Protein AF-A0A950DRU9-F1 (afdb_monomer_lite)

pLDDT: mean 72.89, std 18.67, range [27.02, 94.69]

Radius of gyration: 16.95 Å; chains: 1; bounding box: 40×50×43 Å

Foldseek 3Di:
DDDPPPPPPPDPPDQDDDDDDDPPQPFADQPVFRKTWGKHWYPDFQTKIKIFIWHDPDDPPTDGPAIAIDGAWDWQEKEWQNPDPQTKIWTWTCGSPLQWIWIFIDGPGDNPHHDGPAIEGAESGFRYWEAAPQRWIWTQHQVQLFIWIFDPPHHNPTYTDTQDHDDPPWHFPDWYADNQRWIWTWIDNHPVDPPGDTDIDTAHPSRD

Structure (mmCIF, N/CA/C/O backbone):
data_AF-A0A950DRU9-F1
#
_entry.id   AF-A0A950DRU9-F1
#
loop_
_atom_site.group_PDB
_atom_site.id
_atom_site.type_symbol
_atom_site.label_atom_id
_atom_site.label_alt_id
_atom_site.label_comp_id
_atom_site.label_asym_id
_atom_site.label_entity_id
_atom_site.label_seq_id
_atom_site.pdbx_PDB_ins_code
_atom_site.Cartn_x
_atom_site.Cartn_y
_atom_site.Cartn_z
_atom_site.occupancy
_atom_site.B_iso_or_equiv
_atom_site.auth_seq_id
_atom_site.auth_comp_id
_atom_site.auth_asym_id
_atom_site.auth_atom_id
_atom_site.pdbx_PDB_model_num
ATOM 1 N N . MET A 1 1 ? -9.609 -33.476 -6.174 1.00 33.59 1 MET A N 1
ATOM 2 C CA . MET A 1 1 ? -9.578 -32.062 -5.752 1.00 33.59 1 MET A CA 1
ATOM 3 C C . MET A 1 1 ? -8.331 -31.896 -4.898 1.00 33.59 1 MET A C 1
ATOM 5 O O . MET A 1 1 ? -8.312 -32.384 -3.777 1.00 33.59 1 MET A O 1
ATOM 9 N N . LYS A 1 2 ? -7.225 -31.423 -5.487 1.00 30.27 2 LYS A N 1
ATOM 10 C CA . LYS A 1 2 ? -5.934 -31.323 -4.791 1.00 30.27 2 LYS A CA 1
ATOM 11 C C . LYS A 1 2 ? -5.917 -30.008 -4.015 1.00 30.27 2 LYS A C 1
ATOM 13 O O . LYS A 1 2 ? -5.931 -28.947 -4.622 1.00 30.27 2 LYS A O 1
ATOM 18 N N . SER A 1 3 ? -5.934 -30.124 -2.692 1.00 33.78 3 SER A N 1
ATOM 19 C CA . SER A 1 3 ? -5.677 -29.043 -1.743 1.00 33.78 3 SER A CA 1
ATOM 20 C C . SER A 1 3 ? -4.281 -28.480 -2.010 1.00 33.78 3 SER A C 1
ATOM 22 O O . SER A 1 3 ? -3.294 -29.175 -1.770 1.00 33.78 3 SER A O 1
ATOM 24 N N . VAL A 1 4 ? -4.185 -27.259 -2.534 1.00 27.92 4 VAL A N 1
ATOM 25 C CA . VAL A 1 4 ? -2.918 -26.520 -2.570 1.00 27.92 4 VAL A CA 1
ATOM 26 C C . VAL A 1 4 ? -2.793 -25.837 -1.218 1.00 27.92 4 VAL A C 1
ATOM 28 O O . VAL A 1 4 ? -3.320 -24.756 -0.989 1.00 27.92 4 VAL A O 1
ATOM 31 N N . LEU A 1 5 ? -2.158 -26.541 -0.286 1.00 27.02 5 LEU A N 1
ATOM 32 C CA . LEU A 1 5 ? -1.685 -25.961 0.959 1.00 27.02 5 LEU A CA 1
ATOM 33 C C . LEU A 1 5 ? -0.483 -25.081 0.580 1.00 27.02 5 LEU A C 1
ATOM 35 O O . LEU A 1 5 ? 0.616 -25.595 0.376 1.00 27.02 5 LEU A O 1
ATOM 39 N N . ALA A 1 6 ? -0.706 -23.783 0.369 1.00 32.91 6 ALA A N 1
ATOM 40 C CA . ALA A 1 6 ? 0.382 -22.830 0.192 1.00 32.91 6 ALA A CA 1
ATOM 41 C C . ALA A 1 6 ? 1.135 -22.743 1.526 1.00 32.91 6 ALA A C 1
ATOM 43 O O . ALA A 1 6 ? 0.618 -22.231 2.517 1.00 32.91 6 ALA A O 1
ATOM 44 N N . ALA A 1 7 ? 2.325 -23.338 1.581 1.00 27.88 7 ALA A N 1
ATOM 45 C CA . ALA A 1 7 ? 3.209 -23.189 2.723 1.00 27.88 7 ALA A CA 1
ATOM 46 C C . ALA A 1 7 ? 3.681 -21.731 2.764 1.00 27.88 7 ALA A C 1
ATOM 48 O O . ALA A 1 7 ? 4.368 -21.280 1.847 1.00 27.88 7 ALA A O 1
ATOM 49 N N . LEU A 1 8 ? 3.308 -21.008 3.821 1.00 32.47 8 LEU A N 1
ATOM 50 C CA . LEU A 1 8 ? 3.871 -19.705 4.156 1.00 32.47 8 LEU A CA 1
ATOM 51 C C . LEU A 1 8 ? 5.348 -19.914 4.523 1.00 32.47 8 LEU A C 1
ATOM 53 O O . LEU A 1 8 ? 5.698 -20.175 5.672 1.00 32.47 8 LEU A O 1
ATOM 57 N N . ILE A 1 9 ? 6.218 -19.893 3.518 1.00 34.09 9 ILE A N 1
ATOM 58 C CA . ILE A 1 9 ? 7.663 -19.896 3.710 1.00 34.09 9 ILE A CA 1
ATOM 59 C C . ILE A 1 9 ? 8.058 -18.448 4.012 1.00 34.09 9 ILE A C 1
ATOM 61 O O . ILE A 1 9 ? 8.196 -17.625 3.112 1.00 34.09 9 ILE A O 1
ATOM 65 N N . VAL A 1 10 ? 8.214 -18.134 5.299 1.00 33.81 10 VAL A N 1
ATOM 66 C CA . VAL A 1 10 ? 8.826 -16.877 5.746 1.00 33.81 10 VAL A CA 1
ATOM 67 C C . VAL A 1 10 ? 10.327 -16.984 5.484 1.00 33.81 10 VAL A C 1
ATOM 69 O O . VAL A 1 10 ? 11.071 -17.548 6.286 1.00 33.81 10 VAL A O 1
ATOM 72 N N . ILE A 1 11 ? 10.782 -16.491 4.334 1.00 35.53 11 ILE A N 1
ATOM 73 C CA . ILE A 1 11 ? 12.209 -16.267 4.094 1.00 35.53 11 ILE A CA 1
ATOM 74 C C . ILE A 1 11 ? 12.525 -14.849 4.537 1.00 35.53 11 ILE A C 1
ATOM 76 O O . ILE A 1 11 ? 12.129 -13.882 3.896 1.00 35.53 11 ILE A O 1
ATOM 80 N N . MET A 1 12 ? 13.246 -14.739 5.652 1.00 34.56 12 MET A N 1
ATOM 81 C CA . MET A 1 12 ? 13.875 -13.486 6.048 1.00 34.56 12 MET A CA 1
ATOM 82 C C . MET A 1 12 ? 15.089 -13.261 5.146 1.00 34.56 12 MET A C 1
ATOM 84 O O . MET A 1 12 ? 16.160 -13.821 5.389 1.00 34.56 12 MET A O 1
ATOM 88 N N . VAL A 1 13 ? 14.930 -12.463 4.091 1.00 37.94 13 VAL A N 1
ATOM 89 C CA . VAL A 1 13 ? 16.091 -11.914 3.389 1.00 37.94 13 VAL A CA 1
ATOM 90 C C . VAL A 1 13 ? 16.614 -10.758 4.238 1.00 37.94 13 VAL A C 1
ATOM 92 O O . VAL A 1 13 ? 15.953 -9.738 4.403 1.00 37.94 13 VAL A O 1
ATOM 95 N N . LEU A 1 14 ? 17.790 -10.942 4.836 1.00 35.03 14 LEU A N 1
ATOM 96 C CA . LEU A 1 14 ? 18.477 -9.913 5.614 1.00 35.03 14 LEU A CA 1
ATOM 97 C C . LEU A 1 14 ? 19.058 -8.853 4.662 1.00 35.03 14 LEU A C 1
ATOM 99 O O . LEU A 1 14 ? 20.226 -8.939 4.286 1.00 35.03 14 LEU A O 1
ATOM 103 N N . SER A 1 15 ? 18.269 -7.849 4.273 1.00 39.44 15 SER A N 1
ATOM 104 C CA . SER A 1 15 ? 18.808 -6.572 3.794 1.00 39.44 15 SER A CA 1
ATOM 105 C C . SER A 1 15 ? 18.988 -5.643 5.002 1.00 39.44 15 SER A C 1
ATOM 107 O O . SER A 1 15 ? 18.089 -5.426 5.812 1.00 39.44 15 SER A O 1
ATOM 109 N N . GLY A 1 16 ? 20.226 -5.196 5.217 1.00 33.50 16 GLY A N 1
ATOM 110 C CA . GLY A 1 16 ? 20.622 -4.502 6.436 1.00 33.50 16 GLY A CA 1
ATOM 111 C C . GLY A 1 16 ? 20.131 -3.058 6.492 1.00 33.50 16 GLY A C 1
ATOM 112 O O . GLY A 1 16 ? 20.633 -2.219 5.753 1.00 33.50 16 GLY A O 1
ATOM 113 N N . CYS A 1 17 ? 19.271 -2.753 7.464 1.00 43.00 17 CYS A N 1
ATOM 114 C CA . CYS A 1 17 ? 19.169 -1.418 8.047 1.00 43.00 17 CYS A CA 1
ATOM 115 C C . CYS A 1 17 ? 19.376 -1.518 9.564 1.00 43.00 17 CYS A C 1
ATOM 117 O O . CYS A 1 17 ? 18.549 -2.049 10.298 1.00 43.00 17 CYS A O 1
ATOM 119 N N . ASN A 1 18 ? 20.521 -1.032 10.043 1.00 37.00 18 ASN A N 1
ATOM 120 C CA . ASN A 1 18 ? 20.704 -0.629 11.432 1.00 37.00 18 ASN A CA 1
ATOM 121 C C . ASN A 1 18 ? 20.453 0.886 11.475 1.00 37.00 18 ASN A C 1
ATOM 123 O O . ASN A 1 18 ? 21.195 1.688 10.925 1.00 37.00 18 ASN A O 1
ATOM 127 N N . SER A 1 19 ? 19.366 1.352 12.067 1.00 32.62 19 SER A N 1
ATOM 128 C CA . SER A 1 19 ? 19.350 1.636 13.495 1.00 32.62 19 SER A CA 1
ATOM 129 C C . SER A 1 19 ? 17.911 1.956 13.913 1.00 32.62 19 SER A C 1
ATOM 131 O O . SER A 1 19 ? 17.308 2.893 13.408 1.00 32.62 19 SER A O 1
ATOM 133 N N . ASN A 1 20 ? 17.388 1.194 14.875 1.00 32.34 20 ASN A N 1
ATOM 134 C CA . ASN A 1 20 ? 16.177 1.499 15.646 1.00 32.34 20 ASN A CA 1
ATOM 135 C C . ASN A 1 20 ? 14.800 1.516 14.957 1.00 32.34 20 ASN A C 1
ATOM 137 O O . ASN A 1 20 ? 13.829 1.867 15.622 1.00 32.34 20 ASN A O 1
ATOM 141 N N . THR A 1 21 ? 14.659 1.034 13.725 1.00 30.17 21 THR A N 1
ATOM 142 C CA . THR A 1 21 ? 13.351 0.632 13.184 1.00 30.17 21 THR A CA 1
ATOM 143 C C . THR A 1 21 ? 13.382 -0.855 12.853 1.00 30.17 21 THR A C 1
ATOM 145 O O . THR A 1 21 ? 14.330 -1.366 12.257 1.00 30.17 21 THR A O 1
ATOM 148 N N . THR A 1 22 ? 12.381 -1.588 13.334 1.00 30.50 22 THR A N 1
ATOM 149 C CA . THR A 1 22 ? 12.142 -2.977 12.938 1.00 30.50 22 THR A CA 1
ATOM 150 C C . THR A 1 22 ? 12.028 -3.042 11.414 1.00 30.50 22 THR A C 1
ATOM 152 O O . THR A 1 22 ? 11.300 -2.222 10.855 1.00 30.50 22 THR A O 1
ATOM 155 N N . PRO A 1 23 ? 12.709 -3.981 10.734 1.00 32.97 23 PRO A N 1
ATOM 156 C CA . PRO A 1 23 ? 12.495 -4.210 9.311 1.00 32.97 23 PRO A CA 1
ATOM 157 C C . PRO A 1 23 ? 11.009 -4.489 9.068 1.00 32.97 23 PRO A C 1
ATOM 159 O O . PRO A 1 23 ? 10.493 -5.504 9.539 1.00 32.97 23 PRO A O 1
ATOM 162 N N . VAL A 1 24 ? 10.317 -3.582 8.381 1.00 35.34 24 VAL A N 1
ATOM 163 C CA . VAL A 1 24 ? 8.966 -3.843 7.883 1.00 35.34 24 VAL A CA 1
ATOM 164 C C . VAL A 1 24 ? 9.153 -4.679 6.628 1.00 35.34 24 VAL A C 1
ATOM 166 O O . VAL A 1 24 ? 9.618 -4.198 5.599 1.00 35.34 24 VAL A O 1
ATOM 169 N N . HIS A 1 25 ? 8.913 -5.978 6.762 1.00 36.03 25 HIS A N 1
ATOM 170 C CA . HIS A 1 25 ? 8.890 -6.894 5.635 1.00 36.03 25 HIS A CA 1
ATOM 171 C C . HIS A 1 25 ? 7.441 -7.305 5.410 1.00 36.03 25 HIS A C 1
ATOM 173 O O . HIS A 1 25 ? 6.971 -8.301 5.960 1.00 36.03 25 HIS A O 1
ATOM 179 N N . THR A 1 26 ? 6.726 -6.545 4.593 1.00 43.19 26 THR A N 1
ATOM 180 C CA . THR A 1 26 ? 5.378 -6.915 4.163 1.00 43.19 26 THR A CA 1
ATOM 181 C C . THR A 1 26 ? 5.544 -7.976 3.091 1.00 43.19 26 THR A C 1
ATOM 183 O O . THR A 1 26 ? 6.074 -7.754 2.003 1.00 43.19 26 THR A O 1
ATOM 186 N N . THR A 1 27 ? 5.238 -9.214 3.462 1.00 44.00 27 THR A N 1
ATOM 187 C CA . THR A 1 27 ? 5.364 -10.366 2.571 1.00 44.00 27 THR A CA 1
ATOM 188 C C . THR A 1 27 ? 4.048 -10.551 1.835 1.00 44.00 27 THR A C 1
ATOM 190 O O . THR A 1 27 ? 3.168 -11.273 2.289 1.00 44.00 27 THR A O 1
ATOM 193 N N . THR A 1 28 ? 3.902 -9.920 0.672 1.00 47.78 28 THR A N 1
ATOM 194 C CA . THR A 1 28 ? 2.789 -10.236 -0.228 1.00 47.78 28 THR A CA 1
ATOM 195 C C . THR A 1 28 ? 3.190 -11.406 -1.125 1.00 47.78 28 THR A C 1
ATOM 197 O O . THR A 1 28 ? 4.091 -11.317 -1.960 1.00 47.78 28 THR A O 1
ATOM 200 N N . THR A 1 29 ? 2.549 -12.559 -0.920 1.00 45.38 29 THR A N 1
ATOM 201 C CA . THR A 1 29 ? 2.697 -13.712 -1.816 1.00 45.38 29 THR A CA 1
ATOM 202 C C . THR A 1 29 ? 1.549 -13.704 -2.816 1.00 45.38 29 THR A C 1
ATOM 204 O O . THR A 1 29 ? 0.387 -13.854 -2.448 1.00 45.38 29 THR A O 1
ATOM 207 N N . SER A 1 30 ? 1.858 -13.559 -4.105 1.00 46.72 30 SER A N 1
ATOM 208 C CA . SER A 1 30 ? 0.886 -13.917 -5.139 1.00 46.72 30 SER A CA 1
ATOM 209 C C . SER A 1 30 ? 0.801 -15.440 -5.196 1.00 46.72 30 SER A C 1
ATOM 211 O O . SER A 1 30 ? 1.753 -16.121 -5.593 1.00 46.72 30 SER A O 1
ATOM 213 N N . VAL A 1 31 ? -0.346 -15.985 -4.783 1.00 42.97 31 VAL A N 1
ATOM 214 C CA . VAL A 1 31 ? -0.618 -17.435 -4.730 1.00 42.97 31 VAL A CA 1
ATOM 215 C C . VAL A 1 31 ? -0.547 -18.088 -6.119 1.00 42.97 31 VAL A C 1
ATOM 217 O O . VAL A 1 31 ? -0.428 -19.307 -6.228 1.00 42.97 31 VAL A O 1
ATOM 220 N N . LEU A 1 32 ? -0.594 -17.283 -7.185 1.00 49.12 32 LEU A N 1
ATOM 221 C CA . LEU A 1 32 ? -0.495 -17.752 -8.563 1.00 49.12 32 LEU A CA 1
ATOM 222 C C . LEU A 1 32 ? 0.952 -17.943 -9.041 1.00 49.12 32 LEU A C 1
ATOM 224 O O . LEU A 1 32 ? 1.145 -18.715 -9.975 1.00 49.12 32 LEU A O 1
ATOM 228 N N . ASP A 1 33 ? 1.951 -17.313 -8.403 1.00 56.16 33 ASP A N 1
ATOM 229 C CA . ASP A 1 33 ? 3.302 -17.216 -8.987 1.00 56.16 33 ASP A CA 1
ATOM 230 C C . ASP A 1 33 ? 4.488 -17.542 -8.051 1.00 56.16 33 ASP A C 1
ATOM 232 O O . ASP A 1 33 ? 5.627 -17.493 -8.500 1.00 56.16 33 ASP A O 1
ATOM 236 N N . ALA A 1 34 ? 4.269 -17.934 -6.786 1.00 65.75 34 ALA A N 1
ATOM 237 C CA . ALA A 1 34 ? 5.327 -18.388 -5.853 1.00 65.75 34 ALA A CA 1
ATOM 238 C C . ALA A 1 34 ? 6.567 -17.462 -5.791 1.00 65.75 34 ALA A C 1
ATOM 240 O O . ALA A 1 34 ? 7.715 -17.919 -5.753 1.00 65.75 34 ALA A O 1
ATOM 241 N N . ARG A 1 35 ? 6.319 -16.150 -5.794 1.00 72.12 35 ARG A N 1
ATOM 242 C CA . ARG A 1 35 ? 7.335 -15.095 -5.727 1.00 72.12 35 ARG A CA 1
ATOM 243 C C . ARG A 1 35 ? 7.352 -14.434 -4.367 1.00 72.12 35 ARG A C 1
ATOM 245 O O . ARG A 1 35 ? 6.321 -14.341 -3.702 1.00 72.12 35 ARG A O 1
ATOM 252 N N . LEU A 1 36 ? 8.526 -13.935 -4.010 1.00 74.88 36 LEU A N 1
ATOM 253 C CA . LEU A 1 36 ? 8.737 -13.074 -2.859 1.00 74.88 36 LEU A CA 1
ATOM 254 C C . LEU A 1 36 ? 9.275 -11.731 -3.350 1.00 74.88 36 LEU A C 1
ATOM 256 O O . LEU A 1 36 ? 10.211 -11.692 -4.148 1.00 74.88 36 LEU A O 1
ATOM 260 N N . TYR A 1 37 ? 8.691 -10.647 -2.856 1.00 76.69 37 TYR A N 1
ATOM 261 C CA . TYR A 1 37 ? 9.169 -9.288 -3.077 1.00 76.69 37 TYR A CA 1
ATOM 262 C C . TYR A 1 37 ? 9.820 -8.791 -1.788 1.00 76.69 37 TYR A C 1
ATOM 264 O O . TYR A 1 37 ? 9.308 -9.047 -0.698 1.00 76.69 37 TYR A O 1
ATOM 272 N N . GLY A 1 38 ? 10.964 -8.125 -1.905 1.00 73.12 38 GLY A N 1
ATOM 273 C CA . GLY A 1 38 ? 11.671 -7.537 -0.769 1.00 73.12 38 GLY A CA 1
ATOM 274 C C . GLY A 1 38 ? 12.191 -6.153 -1.116 1.00 73.12 38 GLY A C 1
ATOM 275 O O . GLY A 1 38 ? 12.473 -5.871 -2.276 1.00 73.12 38 GLY A O 1
ATOM 276 N N . VAL A 1 39 ? 12.326 -5.289 -0.116 1.00 74.56 39 VAL A N 1
ATOM 277 C CA . VAL A 1 39 ? 12.942 -3.968 -0.281 1.00 74.56 39 VAL A CA 1
ATOM 278 C C . VAL A 1 39 ? 14.416 -4.051 0.116 1.00 74.56 39 VAL A C 1
ATOM 280 O O . VAL A 1 39 ? 14.780 -4.638 1.140 1.00 74.56 39 VAL A O 1
ATOM 283 N N . SER A 1 40 ? 15.287 -3.469 -0.699 1.00 71.69 40 SER A N 1
ATOM 284 C CA . SER A 1 40 ? 16.721 -3.366 -0.447 1.00 71.69 40 SER A CA 1
ATOM 285 C C . SER A 1 40 ? 17.239 -1.957 -0.730 1.00 71.69 40 SER A C 1
ATOM 287 O O . SER A 1 40 ? 16.644 -1.183 -1.476 1.00 71.69 40 SER A O 1
ATOM 289 N N . GLY A 1 41 ? 18.356 -1.598 -0.099 1.00 66.19 41 GLY A N 1
ATOM 290 C CA . GLY A 1 41 ? 18.978 -0.282 -0.239 1.00 66.19 41 GLY A CA 1
ATOM 291 C C . GLY A 1 41 ? 19.462 0.280 1.093 1.00 66.19 41 GLY A C 1
ATOM 292 O O . GLY A 1 41 ? 19.296 -0.331 2.147 1.00 66.19 41 GLY A O 1
ATOM 293 N N . ILE A 1 42 ? 20.095 1.452 1.041 1.00 56.53 42 ILE A N 1
ATOM 294 C CA . ILE A 1 42 ? 20.493 2.193 2.242 1.00 56.53 42 ILE A CA 1
ATOM 295 C C . ILE A 1 42 ? 19.278 3.013 2.686 1.00 56.53 42 ILE A C 1
ATOM 297 O O . ILE A 1 42 ? 18.806 3.858 1.927 1.00 56.53 42 ILE A O 1
ATOM 301 N N . CYS A 1 43 ? 18.803 2.796 3.917 1.00 57.72 43 CYS A N 1
ATOM 302 C CA . CYS A 1 43 ? 17.724 3.561 4.557 1.00 57.72 43 CYS A CA 1
ATOM 303 C C . CYS A 1 43 ? 18.147 5.010 4.891 1.00 57.72 43 CYS A C 1
ATOM 305 O O . CYS A 1 43 ? 18.086 5.447 6.038 1.00 57.72 43 CYS A O 1
ATOM 307 N N . SER A 1 44 ? 18.647 5.761 3.911 1.00 55.72 44 SER A N 1
ATOM 308 C CA . SER A 1 44 ? 19.010 7.165 4.060 1.00 55.72 44 SER A CA 1
ATOM 309 C C . SER A 1 44 ? 18.459 7.960 2.883 1.00 55.72 44 SER A C 1
ATOM 311 O O . SER A 1 44 ? 18.549 7.550 1.725 1.00 55.72 44 SER A O 1
ATOM 313 N N . ALA A 1 45 ? 17.855 9.101 3.206 1.00 53.56 45 ALA A N 1
ATOM 314 C CA . ALA A 1 45 ? 17.302 10.026 2.235 1.00 53.56 45 ALA A CA 1
ATOM 315 C C . ALA A 1 45 ? 18.345 10.370 1.156 1.00 53.56 45 ALA A C 1
ATOM 317 O O . ALA A 1 45 ? 19.426 10.874 1.461 1.00 53.56 45 ALA A O 1
ATOM 318 N N . GLY A 1 46 ? 18.011 10.098 -0.108 1.00 55.16 46 GLY A N 1
ATOM 319 C CA . GLY A 1 46 ? 18.870 10.391 -1.259 1.00 55.16 46 GLY A CA 1
ATOM 320 C C . GLY A 1 46 ? 19.700 9.21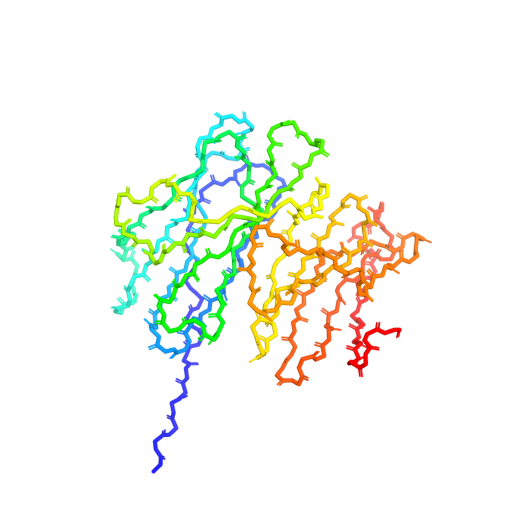3 -1.776 1.00 55.16 46 GLY A C 1
ATOM 321 O O . GLY A 1 46 ? 20.380 9.374 -2.789 1.00 55.16 46 GLY A O 1
ATOM 322 N N . PHE A 1 47 ? 19.620 8.034 -1.152 1.00 60.19 47 PHE A N 1
ATOM 323 C CA . PHE A 1 47 ? 20.174 6.800 -1.713 1.00 60.19 47 PHE A CA 1
ATOM 324 C C . PHE A 1 47 ? 19.104 6.020 -2.487 1.00 60.19 47 PHE A C 1
ATOM 326 O O . PHE A 1 47 ? 17.932 6.059 -2.115 1.00 60.19 47 PHE A O 1
ATOM 333 N N . PRO A 1 48 ? 19.478 5.322 -3.574 1.00 63.91 48 PRO A N 1
ATOM 334 C CA . PRO A 1 48 ? 18.535 4.493 -4.306 1.00 63.91 48 PRO A CA 1
ATOM 335 C C . PRO A 1 48 ? 18.077 3.325 -3.427 1.00 63.91 48 PRO A C 1
ATOM 337 O O . PRO A 1 48 ? 18.901 2.608 -2.852 1.00 63.91 48 PRO A O 1
ATOM 340 N N . GLN A 1 49 ? 16.763 3.140 -3.358 1.00 75.75 49 GLN A N 1
ATOM 341 C CA . GLN A 1 49 ? 16.137 1.927 -2.838 1.00 75.75 49 GLN A CA 1
ATOM 342 C C . GLN A 1 49 ? 15.568 1.126 -4.001 1.00 75.75 49 GLN A C 1
ATOM 344 O O . GLN A 1 49 ? 15.210 1.693 -5.038 1.00 75.75 49 GLN A O 1
ATOM 349 N N . SER A 1 50 ? 15.506 -0.188 -3.840 1.00 76.12 50 SER A N 1
ATOM 350 C CA . SER A 1 50 ? 15.002 -1.115 -4.841 1.00 76.12 50 SER A CA 1
ATOM 351 C C . SER A 1 50 ? 14.028 -2.117 -4.254 1.00 76.12 50 SER A C 1
ATOM 353 O O . SER A 1 50 ? 14.184 -2.562 -3.123 1.00 76.12 50 SER A O 1
ATOM 355 N N . VAL A 1 51 ? 13.046 -2.509 -5.061 1.00 78.19 51 VAL A N 1
ATOM 356 C CA . VAL A 1 51 ? 12.293 -3.740 -4.847 1.00 78.19 51 VAL A CA 1
ATOM 357 C C . VAL A 1 51 ? 12.989 -4.859 -5.598 1.00 78.19 51 VAL A C 1
ATOM 359 O O . VAL A 1 51 ? 13.092 -4.817 -6.823 1.00 78.19 51 VAL A O 1
ATOM 362 N N . ASP A 1 52 ? 13.443 -5.857 -4.857 1.00 79.06 52 ASP A N 1
ATOM 363 C CA . ASP A 1 52 ? 13.996 -7.100 -5.366 1.00 79.06 52 ASP A CA 1
ATOM 364 C C . ASP A 1 52 ? 12.896 -8.155 -5.501 1.00 79.06 52 ASP A C 1
ATOM 366 O O . ASP A 1 52 ? 12.024 -8.290 -4.640 1.00 79.06 52 ASP A O 1
ATOM 370 N N . VAL A 1 53 ? 12.970 -8.943 -6.572 1.00 78.25 53 VAL A N 1
ATOM 371 C CA . VAL A 1 53 ? 12.071 -10.081 -6.806 1.00 78.25 53 VAL A CA 1
ATOM 372 C C . VAL A 1 53 ? 12.838 -11.375 -6.679 1.00 78.25 53 VAL A C 1
ATOM 374 O O . VAL A 1 53 ? 13.866 -11.549 -7.326 1.00 78.25 53 VAL A O 1
ATOM 377 N N . TYR A 1 54 ? 12.302 -12.317 -5.916 1.00 77.69 54 TYR A N 1
ATOM 378 C CA . TYR A 1 54 ? 12.833 -13.662 -5.771 1.00 77.69 54 TYR A CA 1
ATOM 379 C C . TYR A 1 54 ? 11.834 -14.661 -6.354 1.00 77.69 54 TYR A C 1
ATOM 381 O O . TYR A 1 54 ? 10.661 -14.688 -5.977 1.00 77.69 54 TYR A O 1
ATOM 389 N N . GLU A 1 55 ? 12.308 -15.487 -7.282 1.00 79.19 55 GLU A N 1
ATOM 390 C CA . GLU A 1 55 ? 11.506 -16.493 -7.982 1.00 79.19 55 GLU A CA 1
ATOM 391 C C . GLU A 1 55 ? 11.715 -17.872 -7.347 1.00 79.19 55 GLU A C 1
ATOM 393 O O . GLU A 1 55 ? 12.843 -18.253 -7.019 1.00 79.19 55 GLU A O 1
ATOM 398 N N . GLY A 1 56 ? 10.628 -18.625 -7.170 1.00 72.69 56 GLY A N 1
ATOM 399 C CA . GLY A 1 56 ? 10.668 -19.963 -6.590 1.00 72.69 56 GLY A CA 1
ATOM 400 C C . GLY A 1 56 ? 11.293 -21.039 -7.503 1.00 72.69 56 GLY A C 1
ATOM 401 O O . GLY A 1 56 ? 11.341 -20.877 -8.723 1.00 72.69 56 GLY A O 1
ATOM 402 N N . PRO A 1 57 ? 11.718 -22.187 -6.935 1.00 78.06 57 PRO A N 1
ATOM 403 C CA . PRO A 1 57 ? 11.684 -22.513 -5.511 1.00 78.06 57 PRO A CA 1
ATOM 404 C C . PRO A 1 57 ? 12.747 -21.737 -4.722 1.00 78.06 57 PRO A C 1
ATOM 406 O O . PRO A 1 57 ? 13.916 -21.683 -5.100 1.00 78.06 57 PRO A O 1
ATOM 409 N N . LEU A 1 58 ? 12.328 -21.137 -3.608 1.00 72.75 58 LEU A N 1
ATOM 410 C CA . LEU A 1 58 ? 13.202 -20.314 -2.783 1.00 72.75 58 LEU A CA 1
ATOM 411 C C . LEU A 1 58 ? 14.074 -21.187 -1.861 1.00 72.75 58 LEU A C 1
ATOM 413 O O . LEU A 1 58 ? 13.612 -22.181 -1.301 1.00 72.75 58 LEU A O 1
ATOM 417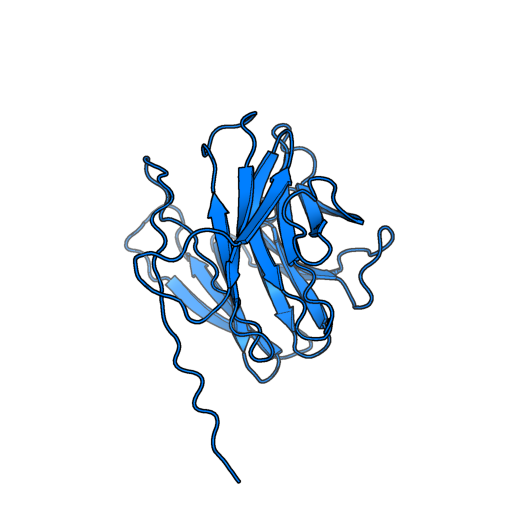 N N . SER A 1 59 ? 15.338 -20.810 -1.688 1.00 75.56 59 SER A N 1
ATOM 418 C CA . SER A 1 59 ? 16.306 -21.457 -0.801 1.00 75.56 59 SER A CA 1
ATOM 419 C C . SER A 1 59 ? 17.271 -20.421 -0.213 1.00 75.56 59 SER A C 1
ATOM 421 O O . SER A 1 59 ? 17.281 -19.266 -0.632 1.00 75.56 59 SER A O 1
ATOM 423 N N . ALA A 1 60 ? 18.126 -20.831 0.727 1.00 71.06 60 ALA A N 1
ATOM 424 C CA . ALA A 1 60 ? 19.114 -19.940 1.344 1.00 71.06 60 ALA A CA 1
ATOM 425 C C . ALA A 1 60 ? 20.133 -19.341 0.349 1.00 71.06 60 ALA A C 1
ATOM 427 O O . ALA A 1 60 ? 20.833 -18.395 0.694 1.00 71.06 60 ALA A O 1
ATOM 428 N N . SER A 1 61 ? 20.231 -19.885 -0.870 1.00 72.56 61 SER A N 1
ATOM 429 C CA . SER A 1 61 ? 21.090 -19.362 -1.937 1.00 72.56 61 SER A CA 1
ATOM 430 C C . SER A 1 61 ? 20.323 -18.621 -3.035 1.00 72.56 61 SER A C 1
ATOM 432 O O . SER A 1 61 ? 20.914 -18.317 -4.070 1.00 72.56 61 SER A O 1
ATOM 434 N N . THR A 1 62 ? 19.017 -18.381 -2.878 1.00 73.88 62 THR A N 1
ATOM 435 C CA . THR A 1 62 ? 18.244 -17.652 -3.889 1.00 73.88 62 THR A CA 1
ATOM 436 C C . THR A 1 62 ? 18.683 -16.191 -3.919 1.00 73.88 62 THR A C 1
ATOM 438 O O . THR A 1 62 ? 18.617 -15.488 -2.915 1.00 73.88 62 THR A O 1
ATOM 441 N N . SER A 1 63 ? 19.126 -15.733 -5.087 1.00 78.00 63 SER A N 1
ATOM 442 C CA . SER A 1 63 ? 19.392 -14.325 -5.374 1.00 78.00 63 SER A CA 1
ATOM 443 C C . SER A 1 63 ? 18.173 -13.663 -6.012 1.00 78.00 63 SER A C 1
ATOM 445 O O . SER A 1 63 ? 17.334 -14.347 -6.603 1.00 78.00 63 SER A O 1
ATOM 447 N N . ALA A 1 64 ? 18.112 -12.333 -5.955 1.00 75.06 64 ALA A N 1
ATOM 448 C CA . ALA A 1 64 ? 17.105 -11.575 -6.683 1.00 75.06 64 ALA A CA 1
ATOM 449 C C . ALA A 1 64 ? 17.184 -11.897 -8.189 1.00 75.06 64 ALA A C 1
ATOM 451 O O . ALA A 1 64 ? 18.257 -11.853 -8.795 1.00 75.06 64 ALA A O 1
ATOM 452 N N . ALA A 1 65 ? 16.047 -12.245 -8.784 1.00 75.56 65 ALA A N 1
ATOM 453 C CA . ALA A 1 65 ? 15.877 -12.467 -10.215 1.00 75.56 65 ALA A CA 1
ATOM 454 C C . ALA A 1 65 ? 15.813 -11.146 -10.998 1.00 75.56 65 ALA A C 1
ATOM 456 O O . ALA A 1 65 ? 16.098 -11.121 -12.193 1.00 75.56 65 ALA A O 1
ATOM 457 N N . GLY A 1 66 ? 15.462 -10.051 -10.327 1.00 75.06 66 GLY A N 1
ATOM 458 C CA . GLY A 1 66 ? 15.442 -8.704 -10.878 1.00 75.06 66 GLY A CA 1
ATOM 459 C C . GLY A 1 66 ? 15.220 -7.673 -9.781 1.00 75.06 66 GLY A C 1
ATOM 460 O O . GLY A 1 66 ? 14.804 -8.026 -8.676 1.00 75.06 66 GLY A O 1
ATOM 461 N N . ASN A 1 67 ? 15.492 -6.409 -10.103 1.00 77.12 67 ASN A N 1
ATOM 462 C CA . ASN A 1 67 ? 15.194 -5.290 -9.225 1.00 77.12 67 ASN A CA 1
ATOM 463 C C . ASN A 1 67 ? 14.522 -4.140 -9.983 1.00 77.12 67 ASN A C 1
ATOM 465 O O . ASN A 1 67 ? 14.673 -3.995 -11.198 1.00 77.12 67 ASN A O 1
ATOM 469 N N . ALA A 1 68 ? 13.761 -3.339 -9.246 1.00 76.62 68 ALA A N 1
ATOM 470 C CA . ALA A 1 68 ? 13.213 -2.070 -9.700 1.00 76.62 68 ALA A CA 1
ATOM 471 C C . ALA A 1 68 ? 13.599 -0.998 -8.684 1.00 76.62 68 ALA A C 1
ATOM 473 O O . ALA A 1 68 ? 13.265 -1.125 -7.509 1.00 76.62 68 ALA A O 1
ATOM 474 N N . SER A 1 69 ? 14.332 0.028 -9.109 1.00 76.19 69 SER A N 1
ATOM 475 C CA . SER A 1 69 ? 14.820 1.081 -8.218 1.00 76.19 69 SER A CA 1
ATOM 476 C C . SER A 1 69 ? 14.006 2.364 -8.322 1.00 76.19 69 SER A C 1
ATOM 478 O O . SER A 1 69 ? 13.500 2.713 -9.386 1.00 76.19 69 SER A O 1
ATOM 480 N N . ILE A 1 70 ? 13.925 3.088 -7.207 1.00 72.88 70 ILE A N 1
ATOM 481 C CA . ILE A 1 70 ? 13.457 4.472 -7.161 1.00 72.88 70 ILE A CA 1
ATOM 482 C C . ILE A 1 70 ? 14.646 5.412 -6.951 1.00 72.88 70 ILE A C 1
ATOM 484 O O . ILE A 1 70 ? 15.563 5.134 -6.174 1.00 72.88 70 ILE A O 1
ATOM 488 N N . ALA A 1 71 ? 14.634 6.549 -7.644 1.00 70.88 71 ALA A N 1
ATOM 489 C CA . ALA A 1 71 ? 15.604 7.615 -7.435 1.00 70.88 71 ALA A CA 1
ATOM 490 C C . ALA A 1 71 ? 15.000 8.686 -6.514 1.00 70.88 71 ALA A C 1
ATOM 492 O O . ALA A 1 71 ? 14.001 9.303 -6.866 1.00 70.88 71 ALA A O 1
ATOM 493 N N . GLY A 1 72 ? 15.626 8.947 -5.361 1.00 68.00 72 GLY A N 1
ATOM 494 C CA . GLY A 1 72 ? 15.306 10.130 -4.549 1.00 68.00 72 GLY A CA 1
ATOM 495 C C . GLY A 1 72 ? 14.135 10.004 -3.563 1.00 68.00 72 GLY A C 1
ATOM 496 O O . GLY A 1 72 ? 13.489 11.009 -3.264 1.00 68.00 72 GLY A O 1
ATOM 497 N N . GLY A 1 73 ? 13.898 8.821 -2.996 1.00 74.69 73 GLY A N 1
ATOM 498 C CA . GLY A 1 73 ? 12.890 8.606 -1.954 1.00 74.69 73 GLY A CA 1
ATOM 499 C C . GLY A 1 73 ? 13.163 7.357 -1.119 1.00 74.69 73 GLY A C 1
ATOM 500 O O . GLY A 1 73 ? 14.138 6.644 -1.361 1.00 74.69 73 GLY A O 1
ATOM 501 N N . THR A 1 74 ? 12.295 7.114 -0.144 1.00 79.50 74 THR A N 1
ATOM 502 C CA . THR A 1 74 ? 12.270 5.908 0.689 1.00 79.50 74 THR A CA 1
ATOM 503 C C . THR A 1 74 ? 11.081 5.048 0.289 1.00 79.50 74 THR A C 1
ATOM 505 O O . THR A 1 74 ? 9.985 5.584 0.127 1.00 79.50 74 THR A O 1
ATOM 508 N N . ILE A 1 75 ? 11.293 3.739 0.137 1.00 79.75 75 ILE A N 1
ATOM 509 C CA . ILE A 1 75 ? 10.205 2.768 0.036 1.00 79.75 75 ILE A CA 1
ATOM 510 C C . ILE A 1 75 ? 9.800 2.397 1.461 1.00 79.75 75 ILE A C 1
ATOM 512 O O . ILE A 1 75 ? 10.641 1.910 2.217 1.00 79.75 75 ILE A O 1
ATOM 516 N N . SER A 1 76 ? 8.543 2.640 1.829 1.00 80.62 76 SER A N 1
ATOM 517 C CA . SER A 1 76 ? 8.026 2.208 3.138 1.00 80.62 76 SER A CA 1
ATOM 518 C C . SER A 1 76 ? 7.448 0.797 3.062 1.00 80.62 76 SER A C 1
ATOM 520 O O . SER A 1 76 ? 7.622 0.016 3.991 1.00 80.62 76 SER A O 1
ATOM 522 N N . ASP A 1 77 ? 6.801 0.468 1.941 1.00 83.56 77 ASP A N 1
ATOM 523 C CA . ASP A 1 77 ? 6.066 -0.778 1.771 1.00 83.56 77 ASP A CA 1
ATOM 524 C C . ASP A 1 77 ? 5.859 -1.182 0.296 1.00 83.56 77 ASP A C 1
ATOM 526 O O . ASP A 1 77 ? 6.018 -0.373 -0.626 1.00 83.56 77 ASP A O 1
ATOM 530 N N . VAL A 1 78 ? 5.511 -2.455 0.080 1.00 84.31 78 VAL A N 1
ATOM 531 C CA . VAL A 1 78 ? 5.314 -3.128 -1.202 1.00 84.31 78 VAL A CA 1
ATOM 532 C C . VAL A 1 78 ? 4.076 -4.034 -1.163 1.00 84.31 78 VAL A C 1
ATOM 534 O O . VAL A 1 78 ? 4.011 -4.992 -0.394 1.00 84.31 78 VAL A O 1
ATOM 537 N N . ALA A 1 79 ? 3.148 -3.820 -2.097 1.00 86.06 79 ALA A N 1
ATOM 538 C CA . ALA A 1 79 ? 1.959 -4.648 -2.285 1.00 86.06 79 ALA A CA 1
ATOM 539 C C . ALA A 1 79 ? 1.806 -5.123 -3.738 1.00 86.06 79 ALA A C 1
ATOM 541 O O . ALA A 1 79 ? 2.257 -4.477 -4.686 1.00 86.06 79 ALA A O 1
ATOM 542 N N . VAL A 1 80 ? 1.143 -6.263 -3.930 1.00 84.69 80 VAL A N 1
ATOM 543 C CA . VAL A 1 80 ? 0.872 -6.850 -5.251 1.00 84.69 80 VAL A CA 1
ATOM 544 C C . VAL A 1 80 ? -0.631 -6.872 -5.471 1.00 84.69 80 VAL A C 1
ATOM 546 O O . VAL A 1 80 ? -1.361 -7.373 -4.622 1.00 84.69 80 VAL A O 1
ATOM 549 N N . ASP A 1 81 ? -1.082 -6.356 -6.614 1.00 86.25 81 ASP A N 1
ATOM 550 C CA . ASP A 1 81 ? -2.499 -6.379 -6.978 1.00 86.25 81 ASP A CA 1
ATOM 551 C C . ASP A 1 81 ? -2.936 -7.836 -7.234 1.00 86.25 81 ASP A C 1
ATOM 553 O O . ASP A 1 81 ? -2.442 -8.460 -8.180 1.00 86.25 81 ASP A O 1
ATOM 557 N N . PRO A 1 82 ? -3.850 -8.401 -6.423 1.00 83.50 82 PRO A N 1
ATOM 558 C CA . PRO A 1 82 ? -4.269 -9.794 -6.549 1.00 83.50 82 PRO A CA 1
ATOM 559 C C . PRO A 1 82 ? -5.066 -10.054 -7.834 1.00 83.50 82 PRO A C 1
ATOM 561 O O . PRO A 1 82 ? -5.218 -11.207 -8.242 1.00 83.50 82 PRO A O 1
ATOM 564 N N . THR A 1 83 ? -5.577 -9.002 -8.478 1.00 84.56 83 THR A N 1
ATOM 565 C CA . THR A 1 83 ? -6.348 -9.092 -9.722 1.00 84.56 83 THR A CA 1
ATOM 566 C C . THR A 1 83 ? -5.467 -9.003 -10.969 1.00 84.56 83 THR A C 1
ATOM 568 O O . THR A 1 83 ? -5.858 -9.485 -12.038 1.00 84.56 83 THR A O 1
ATOM 571 N N . ASP A 1 84 ? -4.256 -8.449 -10.850 1.00 84.44 84 ASP A N 1
ATOM 572 C CA . ASP A 1 84 ? -3.325 -8.329 -11.965 1.00 84.44 84 ASP A CA 1
ATOM 573 C C . ASP A 1 84 ? -2.507 -9.610 -12.161 1.00 84.44 84 ASP A C 1
ATOM 575 O O . ASP A 1 84 ? -1.467 -9.838 -11.543 1.00 84.44 84 ASP A O 1
ATOM 579 N N . GLN A 1 85 ? -2.929 -10.424 -13.127 1.00 77.50 85 GLN A N 1
ATOM 580 C CA . GLN A 1 85 ? -2.200 -11.629 -13.542 1.00 77.50 85 GLN A CA 1
ATOM 581 C C . GLN A 1 85 ? -0.801 -11.324 -14.097 1.00 77.50 85 GLN A C 1
ATOM 583 O O . GLN A 1 85 ? 0.062 -12.203 -14.132 1.00 77.50 85 GLN A O 1
ATOM 588 N N . SER A 1 86 ? -0.546 -10.083 -14.520 1.00 77.62 86 SER A N 1
ATOM 589 C CA . SER A 1 86 ? 0.782 -9.660 -14.962 1.00 77.62 86 SER A CA 1
ATOM 590 C C . SER A 1 86 ? 1.759 -9.594 -13.789 1.00 77.62 86 SER A C 1
ATOM 592 O O . SER A 1 86 ? 2.958 -9.744 -14.010 1.00 77.62 86 SER A O 1
ATOM 594 N N . GLY A 1 87 ? 1.280 -9.449 -12.549 1.00 77.56 87 GLY A N 1
ATOM 595 C CA . GLY A 1 87 ? 2.107 -9.380 -11.346 1.00 77.56 87 GLY A CA 1
ATOM 596 C C . GLY A 1 87 ? 2.809 -8.035 -11.180 1.00 77.56 87 GLY A C 1
ATOM 597 O O . GLY A 1 87 ? 3.995 -8.002 -10.833 1.00 77.56 87 GLY A O 1
ATOM 598 N N . SER A 1 88 ? 2.122 -6.930 -11.488 1.00 82.62 88 SER A N 1
ATOM 599 C CA . SER A 1 88 ? 2.606 -5.605 -11.115 1.00 82.62 88 SER A CA 1
ATOM 600 C C . SER A 1 88 ? 2.742 -5.449 -9.609 1.00 82.62 88 SER A C 1
ATOM 602 O O . SER A 1 88 ? 1.980 -6.002 -8.821 1.00 82.62 88 SER A O 1
ATOM 604 N N . VAL A 1 89 ? 3.705 -4.614 -9.238 1.00 85.50 89 VAL A N 1
ATOM 605 C CA . VAL A 1 89 ? 4.033 -4.303 -7.854 1.00 85.50 89 VAL A CA 1
ATOM 606 C C . VAL A 1 89 ? 3.755 -2.831 -7.609 1.00 85.50 89 VAL A C 1
ATOM 608 O O . VAL A 1 89 ? 4.132 -1.985 -8.420 1.00 85.50 89 VAL A O 1
ATOM 611 N N . TYR A 1 90 ? 3.107 -2.536 -6.495 1.00 87.44 90 TYR A N 1
ATOM 612 C CA . TYR A 1 90 ? 2.844 -1.196 -6.003 1.00 87.44 90 TYR A CA 1
ATOM 613 C C . TYR A 1 90 ? 3.736 -0.949 -4.799 1.00 87.44 90 TYR A C 1
ATOM 615 O O . TYR A 1 90 ? 3.878 -1.819 -3.947 1.00 87.44 90 TYR A O 1
ATOM 623 N N . VAL A 1 91 ? 4.353 0.222 -4.742 1.00 86.81 91 VAL A N 1
ATOM 624 C CA . VAL A 1 91 ? 5.241 0.597 -3.645 1.00 86.81 91 VAL A CA 1
ATOM 625 C C . VAL A 1 91 ? 4.851 1.965 -3.122 1.00 86.81 91 VAL A C 1
ATOM 627 O O . VAL A 1 91 ? 4.483 2.851 -3.902 1.00 86.81 91 VAL A O 1
ATOM 630 N N . SER A 1 92 ? 4.936 2.143 -1.811 1.00 86.31 92 SER A N 1
ATOM 631 C CA . SER A 1 92 ? 4.778 3.447 -1.182 1.00 86.31 92 SER A CA 1
ATOM 632 C C . SER A 1 92 ? 6.114 4.167 -1.221 1.00 86.31 92 SER A C 1
ATOM 634 O O . SER A 1 92 ? 7.126 3.653 -0.751 1.00 86.31 92 SER A O 1
ATOM 636 N N . VAL A 1 93 ? 6.127 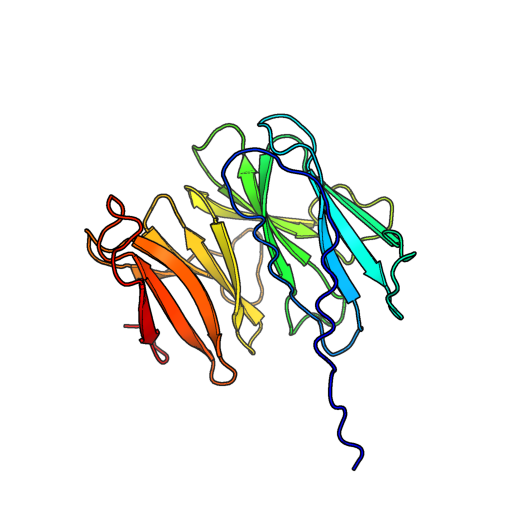5.356 -1.817 1.00 83.62 93 VAL A N 1
ATOM 637 C CA . VAL A 1 93 ? 7.324 6.182 -1.935 1.00 83.62 93 VAL A CA 1
ATOM 638 C C . VAL A 1 93 ? 7.120 7.458 -1.140 1.00 83.62 93 VAL A C 1
ATOM 640 O O . VAL A 1 93 ? 6.241 8.271 -1.434 1.00 83.62 93 VAL A O 1
ATOM 643 N N . VAL A 1 94 ? 7.984 7.662 -0.154 1.00 76.62 94 VAL A N 1
ATOM 644 C CA . VAL A 1 94 ? 8.107 8.933 0.557 1.00 76.62 94 VAL A CA 1
ATOM 645 C C . VAL A 1 94 ? 9.315 9.668 -0.029 1.00 76.62 94 VAL A C 1
ATOM 647 O O . VAL A 1 94 ? 10.455 9.251 0.206 1.00 76.62 94 VAL A O 1
ATOM 650 N N . PRO A 1 95 ? 9.129 10.731 -0.832 1.00 68.44 95 PRO A N 1
ATOM 651 C CA . PRO A 1 95 ? 10.254 11.494 -1.346 1.00 68.44 95 PRO A CA 1
ATOM 652 C C . PRO A 1 95 ? 10.992 12.199 -0.209 1.00 68.44 95 PRO A C 1
ATOM 654 O O . PRO A 1 95 ? 10.434 12.518 0.840 1.00 68.44 95 PRO A O 1
ATOM 657 N N . VAL A 1 96 ? 12.269 12.506 -0.449 1.00 60.97 96 VAL A N 1
ATOM 658 C CA . VAL A 1 96 ? 13.130 13.208 0.524 1.00 60.97 96 VAL A CA 1
ATOM 659 C C . VAL A 1 96 ? 12.540 14.562 0.957 1.00 60.97 96 VAL A C 1
ATOM 661 O O . VAL A 1 96 ? 12.800 15.036 2.062 1.00 60.97 96 VAL A O 1
ATOM 664 N N . SER A 1 97 ? 11.711 15.178 0.109 1.00 58.25 97 SER A N 1
ATOM 665 C CA . SER A 1 97 ? 10.854 16.297 0.492 1.00 58.25 97 SER A CA 1
ATOM 666 C C . SER A 1 97 ? 9.478 15.757 0.886 1.00 58.25 97 SER A C 1
ATOM 668 O O . SER A 1 97 ? 8.664 15.458 0.021 1.00 58.25 97 SER A O 1
ATOM 670 N N . ILE A 1 98 ? 9.216 15.663 2.191 1.00 55.72 98 ILE A N 1
ATOM 671 C CA . ILE A 1 98 ? 7.982 15.147 2.827 1.00 55.72 98 ILE A CA 1
ATOM 672 C C . ILE A 1 98 ? 6.679 15.901 2.472 1.00 55.72 98 ILE A C 1
ATOM 674 O O . ILE A 1 98 ? 5.683 15.786 3.179 1.00 55.72 98 ILE A O 1
ATOM 678 N N . ALA A 1 99 ? 6.678 16.741 1.435 1.00 63.00 99 ALA A N 1
ATOM 679 C CA . ALA A 1 99 ? 5.515 17.536 1.063 1.00 63.00 99 ALA A CA 1
ATOM 680 C C . ALA A 1 99 ? 4.384 16.668 0.486 1.00 63.00 99 ALA A C 1
ATOM 682 O O . ALA A 1 99 ? 3.217 16.944 0.752 1.00 63.00 99 ALA A O 1
ATOM 683 N N . THR A 1 100 ? 4.722 15.629 -0.283 1.00 72.00 100 THR A N 1
ATOM 684 C CA . THR A 1 100 ? 3.755 14.717 -0.912 1.00 72.00 100 THR A CA 1
ATOM 685 C C . THR A 1 100 ? 4.397 13.357 -1.147 1.00 72.00 100 THR A C 1
ATOM 687 O O . THR A 1 100 ? 5.374 13.281 -1.887 1.00 72.00 100 THR A O 1
ATOM 690 N N . GLY A 1 101 ? 3.852 12.297 -0.560 1.00 81.81 101 GLY A N 1
ATOM 691 C CA . GLY A 1 101 ? 4.177 10.923 -0.920 1.00 81.81 101 GLY A CA 1
ATOM 692 C C . GLY A 1 101 ? 3.408 10.455 -2.153 1.00 81.81 101 GLY A C 1
ATOM 693 O O . GLY A 1 101 ? 2.385 11.026 -2.547 1.00 81.81 101 GLY A O 1
ATOM 694 N N . GLU A 1 102 ? 3.903 9.390 -2.767 1.00 88.00 102 GLU A N 1
ATOM 695 C CA . GLU A 1 102 ? 3.301 8.801 -3.956 1.00 88.00 102 GLU A CA 1
ATOM 696 C C . GLU A 1 102 ? 3.223 7.282 -3.852 1.00 88.00 102 GLU A C 1
ATOM 698 O O . GLU A 1 102 ? 3.976 6.643 -3.118 1.00 88.00 102 GLU A O 1
ATOM 703 N N . ILE A 1 103 ? 2.300 6.704 -4.613 1.00 89.06 103 ILE A N 1
ATOM 704 C CA . ILE A 1 103 ? 2.296 5.274 -4.897 1.00 89.06 103 ILE A CA 1
ATOM 705 C C . ILE A 1 103 ? 2.855 5.085 -6.297 1.00 89.06 103 ILE A C 1
ATOM 707 O O . ILE A 1 103 ? 2.306 5.619 -7.266 1.00 89.06 103 ILE A O 1
ATOM 711 N N . ALA A 1 104 ? 3.932 4.313 -6.399 1.00 87.25 104 ALA A N 1
ATOM 712 C CA . ALA A 1 104 ? 4.552 3.960 -7.664 1.00 87.25 104 ALA A CA 1
ATOM 713 C C . ALA A 1 104 ? 4.196 2.517 -8.032 1.00 87.25 104 ALA A C 1
ATOM 715 O O . ALA A 1 104 ? 4.361 1.594 -7.239 1.00 87.25 104 ALA A O 1
ATOM 716 N N . LYS A 1 105 ? 3.717 2.314 -9.259 1.00 87.25 105 LYS A N 1
ATOM 717 C CA . LYS A 1 105 ? 3.460 0.992 -9.829 1.00 87.25 105 LYS A CA 1
ATOM 718 C C . LYS A 1 105 ? 4.578 0.624 -10.786 1.00 87.25 105 LYS A C 1
ATOM 720 O O . LYS A 1 105 ? 4.802 1.300 -11.795 1.00 87.25 105 LYS A O 1
ATOM 725 N N . PHE A 1 106 ? 5.186 -0.521 -10.554 1.00 81.06 106 PHE A N 1
ATOM 726 C CA . PHE A 1 106 ? 6.102 -1.157 -11.480 1.00 81.06 106 PHE A CA 1
ATOM 727 C C . PHE A 1 106 ? 5.370 -2.279 -12.214 1.00 81.06 106 PHE A C 1
ATOM 729 O O . PHE A 1 106 ? 4.680 -3.110 -11.615 1.00 81.06 106 PHE A O 1
ATOM 736 N N . ALA A 1 107 ? 5.507 -2.320 -13.541 1.00 78.25 107 ALA A N 1
ATOM 737 C CA . ALA A 1 107 ? 5.256 -3.563 -14.262 1.00 78.25 107 ALA A CA 1
ATOM 738 C C . ALA A 1 107 ? 6.143 -4.661 -13.662 1.00 78.25 107 ALA A C 1
ATOM 740 O O . ALA A 1 107 ? 7.217 -4.337 -13.146 1.00 78.25 107 ALA A O 1
ATOM 741 N N . ARG A 1 108 ? 5.690 -5.925 -13.734 1.00 72.69 108 ARG A N 1
ATOM 742 C CA . ARG A 1 108 ? 6.447 -7.110 -13.292 1.00 72.69 108 ARG A CA 1
ATOM 743 C C . ARG A 1 108 ? 7.944 -6.859 -13.467 1.00 72.69 108 ARG A C 1
ATOM 745 O O . ARG A 1 108 ? 8.338 -6.620 -14.614 1.00 72.69 108 ARG A O 1
ATOM 752 N N . PRO A 1 109 ? 8.749 -6.883 -12.388 1.00 61.41 109 PRO A N 1
ATOM 753 C CA . PRO A 1 109 ? 10.133 -6.450 -12.478 1.00 61.41 109 PRO A CA 1
ATOM 754 C C . PRO A 1 109 ? 10.884 -7.253 -13.539 1.00 61.41 109 PRO A C 1
ATOM 756 O O . PRO A 1 109 ? 11.196 -8.430 -13.386 1.00 61.41 109 PRO A O 1
ATOM 759 N N . ASN A 1 110 ? 11.112 -6.592 -14.670 1.00 56.06 110 ASN A N 1
ATOM 760 C CA . ASN A 1 110 ? 12.138 -6.938 -15.632 1.00 56.06 110 ASN A CA 1
ATOM 761 C C . ASN A 1 110 ? 13.467 -6.592 -14.941 1.00 56.06 110 ASN A C 1
ATOM 763 O O . ASN A 1 110 ? 13.513 -5.527 -14.324 1.00 56.06 110 ASN A O 1
ATOM 767 N N . PRO A 1 111 ? 14.537 -7.402 -15.043 1.00 51.09 111 PRO A N 1
ATOM 768 C CA . PRO A 1 111 ? 15.818 -7.149 -14.367 1.00 51.09 111 PRO A CA 1
ATOM 769 C C . PRO A 1 111 ? 16.473 -5.771 -14.598 1.00 51.09 111 PRO A C 1
ATOM 771 O O . PRO A 1 111 ? 17.548 -5.526 -14.067 1.00 51.09 111 PRO A O 1
ATOM 774 N N . ASN A 1 112 ? 15.869 -4.892 -15.407 1.00 51.72 112 ASN A N 1
ATOM 775 C CA . ASN A 1 112 ? 16.371 -3.571 -15.777 1.00 51.72 112 ASN A CA 1
ATOM 776 C C . ASN A 1 112 ? 15.295 -2.458 -15.714 1.00 51.72 112 ASN A C 1
ATOM 778 O O . ASN A 1 112 ? 15.501 -1.375 -16.261 1.00 51.72 112 ASN A O 1
ATOM 782 N N . GLY A 1 113 ? 14.114 -2.721 -15.141 1.00 56.53 113 GLY A N 1
ATOM 783 C CA . GLY A 1 113 ? 12.996 -1.771 -15.123 1.00 56.53 113 GLY A CA 1
ATOM 784 C C . GLY A 1 113 ? 13.080 -0.792 -13.952 1.00 56.53 113 GLY A C 1
ATOM 785 O O . GLY A 1 113 ? 12.577 -1.086 -12.878 1.00 56.53 113 GLY A O 1
ATOM 786 N N . THR A 1 114 ? 13.682 0.380 -14.154 1.00 63.47 114 THR A N 1
ATOM 787 C CA . THR A 1 114 ? 13.886 1.395 -13.095 1.00 63.47 114 THR A CA 1
ATOM 788 C C . THR A 1 114 ? 12.866 2.535 -13.112 1.00 63.47 114 THR A C 1
ATOM 790 O O . THR A 1 114 ? 12.982 3.486 -12.347 1.00 63.47 114 THR A O 1
ATOM 793 N N . THR A 1 115 ? 11.882 2.502 -14.015 1.00 75.44 115 THR A N 1
ATOM 794 C CA . THR A 1 115 ? 10.902 3.589 -14.164 1.00 75.44 115 THR A CA 1
ATOM 795 C C . THR A 1 115 ? 9.506 3.103 -13.776 1.00 75.44 115 THR A C 1
ATOM 797 O O . THR A 1 115 ? 9.029 2.137 -14.384 1.00 75.44 115 THR A O 1
ATOM 800 N N . PRO A 1 116 ? 8.834 3.756 -12.808 1.00 78.50 116 PRO A N 1
ATOM 801 C CA . PRO A 1 116 ? 7.428 3.505 -12.526 1.00 78.50 116 PRO A CA 1
ATOM 802 C C . PRO A 1 116 ? 6.589 3.639 -13.798 1.00 78.50 116 PRO A C 1
ATOM 804 O O . PRO A 1 116 ? 6.728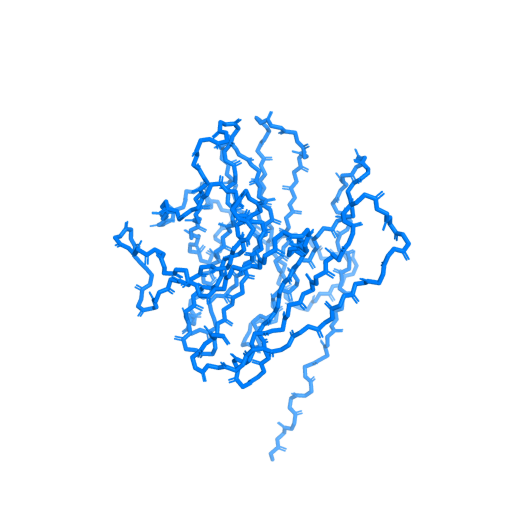 4.588 -14.567 1.00 78.50 116 PRO A O 1
ATOM 807 N N . THR A 1 117 ? 5.694 2.685 -14.018 1.00 81.62 117 THR A N 1
ATOM 808 C CA . THR A 1 117 ? 4.710 2.732 -15.114 1.00 81.62 117 THR A CA 1
ATOM 809 C C . THR A 1 117 ? 3.513 3.619 -14.790 1.00 81.62 117 THR A C 1
ATOM 811 O O . THR A 1 117 ? 2.789 4.041 -15.689 1.00 81.62 117 THR A O 1
ATOM 814 N N . LEU A 1 118 ? 3.304 3.893 -13.505 1.00 83.75 118 LEU A N 1
ATOM 815 C CA . LEU A 1 118 ? 2.264 4.762 -12.991 1.00 83.75 118 LEU A CA 1
ATOM 816 C C . LEU A 1 118 ? 2.733 5.335 -11.653 1.00 83.75 118 LEU A C 1
ATOM 818 O O . LEU A 1 118 ? 3.284 4.611 -10.828 1.00 83.75 118 LEU A O 1
ATOM 822 N N . THR A 1 119 ? 2.444 6.613 -11.449 1.00 84.38 119 THR A N 1
ATOM 823 C CA . THR A 1 119 ? 2.609 7.310 -10.178 1.00 84.38 119 THR A CA 1
ATOM 824 C C . THR A 1 119 ? 1.281 7.964 -9.825 1.00 84.38 119 THR A C 1
ATOM 826 O O . THR A 1 119 ? 0.673 8.623 -10.674 1.00 84.38 119 THR A O 1
ATOM 829 N N . VAL A 1 120 ? 0.828 7.778 -8.587 1.00 84.19 120 VAL A N 1
ATOM 830 C CA . VAL A 1 120 ? -0.366 8.436 -8.047 1.00 84.19 120 VAL A CA 1
ATOM 831 C C . VAL A 1 120 ? 0.065 9.300 -6.858 1.00 84.19 120 VAL A C 1
ATOM 833 O O . VAL A 1 120 ? 0.675 8.764 -5.932 1.00 84.19 120 VAL A O 1
ATOM 836 N N . PRO A 1 121 ? -0.222 10.614 -6.846 1.00 78.31 121 PRO A N 1
ATOM 837 C CA . PRO A 1 121 ? -0.059 11.436 -5.654 1.00 78.31 121 PRO A CA 1
ATOM 838 C C . PRO A 1 121 ? -1.230 11.138 -4.717 1.00 78.31 121 PRO A C 1
ATOM 840 O O . PRO A 1 121 ? -2.371 11.492 -5.010 1.00 78.31 121 PRO A O 1
ATOM 843 N N . VAL A 1 122 ? -0.967 10.420 -3.626 1.00 69.00 122 VAL A N 1
ATOM 844 C CA . VAL A 1 122 ? -2.043 9.873 -2.782 1.00 69.00 122 VAL A CA 1
ATOM 845 C C . VAL A 1 122 ? -2.104 10.610 -1.453 1.00 69.00 122 VAL A C 1
ATOM 847 O O . VAL A 1 122 ? -3.132 11.176 -1.099 1.00 69.00 122 VAL A O 1
ATOM 850 N N . VAL A 1 123 ? -1.004 10.623 -0.710 1.00 75.12 123 VAL A N 1
ATOM 851 C CA . VAL A 1 123 ? -0.999 10.968 0.717 1.00 75.12 123 VAL A CA 1
ATOM 852 C C . VAL A 1 123 ? 0.309 11.634 1.119 1.00 75.12 123 VAL A C 1
ATOM 854 O O . VAL A 1 123 ? 1.273 11.634 0.357 1.00 75.12 123 VAL A O 1
ATOM 857 N N . ALA A 1 124 ? 0.353 12.237 2.306 1.00 79.69 124 ALA A N 1
ATOM 858 C CA . ALA A 1 124 ? 1.529 12.982 2.743 1.00 79.69 124 ALA A CA 1
ATOM 859 C C . ALA A 1 124 ? 2.703 12.054 3.116 1.00 79.69 124 ALA A C 1
ATOM 861 O O . ALA A 1 124 ? 3.838 12.369 2.766 1.00 79.69 124 ALA A O 1
ATOM 862 N N . ALA A 1 125 ? 2.443 10.918 3.773 1.00 84.69 125 ALA A N 1
ATOM 863 C CA . ALA A 1 125 ? 3.443 9.890 4.068 1.00 84.69 125 ALA A CA 1
ATOM 864 C C . ALA A 1 125 ? 2.822 8.480 4.000 1.00 84.69 125 ALA A C 1
ATOM 866 O O . ALA A 1 125 ? 2.348 7.983 5.019 1.00 84.69 125 ALA A O 1
ATOM 867 N N . PRO A 1 126 ? 2.787 7.828 2.820 1.00 87.00 126 PRO A N 1
ATOM 868 C CA . PRO A 1 126 ? 2.308 6.455 2.718 1.00 87.00 126 PRO A CA 1
ATOM 869 C C . PRO A 1 126 ? 3.280 5.508 3.437 1.00 87.00 126 PRO A C 1
ATOM 871 O O . PRO A 1 126 ? 4.459 5.432 3.080 1.00 87.00 126 PRO A O 1
ATOM 874 N N . GLU A 1 127 ? 2.788 4.799 4.446 1.00 85.00 127 GLU A N 1
ATOM 875 C CA . GLU A 1 127 ? 3.591 3.894 5.277 1.00 85.00 127 GLU A CA 1
ATOM 876 C C . GLU A 1 127 ? 3.317 2.425 4.977 1.00 85.00 127 GLU A C 1
ATOM 878 O O . GLU A 1 127 ? 4.269 1.657 4.915 1.00 85.00 127 GLU A O 1
ATOM 883 N N . GLU A 1 128 ? 2.064 2.054 4.710 1.00 88.19 128 GLU A N 1
ATOM 884 C CA . GLU A 1 128 ? 1.653 0.661 4.486 1.00 88.19 128 GLU A CA 1
ATOM 885 C C . GLU A 1 128 ? 0.585 0.561 3.390 1.00 88.19 128 GLU A C 1
ATOM 887 O O . GLU A 1 128 ? -0.189 1.503 3.172 1.00 88.19 128 GLU A O 1
ATOM 892 N N . LEU A 1 129 ? 0.568 -0.575 2.695 1.00 90.50 129 LEU A N 1
ATOM 893 C CA . LEU A 1 129 ? -0.234 -0.901 1.528 1.00 90.50 129 LEU A CA 1
ATOM 894 C C . LEU A 1 129 ? -0.842 -2.299 1.652 1.00 90.50 129 LEU A C 1
ATOM 896 O O . LEU A 1 129 ? -0.140 -3.274 1.901 1.00 90.50 129 LEU A O 1
ATOM 900 N N . ASP A 1 130 ? -2.128 -2.422 1.333 1.00 92.19 130 ASP A N 1
ATOM 901 C CA . ASP A 1 130 ? -2.764 -3.730 1.157 1.00 92.19 130 ASP A CA 1
ATOM 902 C C . ASP A 1 130 ? -3.854 -3.659 0.087 1.00 92.19 130 ASP A C 1
ATOM 904 O O . ASP A 1 130 ? -4.449 -2.604 -0.147 1.00 92.19 130 ASP A O 1
ATOM 908 N N . PHE A 1 131 ? -4.119 -4.777 -0.580 1.00 91.94 131 PHE A N 1
ATOM 909 C CA . PHE A 1 131 ? -5.168 -4.870 -1.588 1.00 91.94 131 PHE A CA 1
ATOM 910 C C . PHE A 1 131 ? -6.364 -5.641 -1.055 1.00 91.94 131 PHE A C 1
ATOM 912 O O . PHE A 1 131 ? -6.219 -6.713 -0.474 1.00 91.94 131 PHE A O 1
ATOM 919 N N . ASP A 1 132 ? -7.565 -5.145 -1.348 1.00 93.00 132 ASP A N 1
ATOM 920 C CA . ASP A 1 132 ? -8.751 -5.980 -1.202 1.00 93.00 132 ASP A CA 1
ATOM 921 C C . ASP A 1 132 ? -8.835 -7.021 -2.331 1.00 93.00 132 ASP A C 1
ATOM 923 O O . ASP A 1 132 ? -8.161 -6.947 -3.365 1.00 93.00 132 ASP A O 1
ATOM 927 N N . SER A 1 133 ? -9.716 -8.002 -2.157 1.00 89.56 133 SER A N 1
ATOM 928 C CA . SER A 1 133 ? -9.961 -9.042 -3.166 1.00 89.56 133 SER A CA 1
ATOM 929 C C . SER A 1 133 ? -10.528 -8.521 -4.498 1.00 89.56 133 SER A C 1
ATOM 931 O O . SER A 1 133 ? -10.537 -9.263 -5.481 1.00 89.56 133 SER A O 1
ATOM 933 N N . ASN A 1 134 ? -10.979 -7.262 -4.558 1.00 90.81 134 ASN A N 1
ATOM 934 C CA . ASN A 1 134 ? -11.461 -6.606 -5.775 1.00 90.81 134 ASN A CA 1
ATOM 935 C C . ASN A 1 134 ? -10.368 -5.783 -6.484 1.00 90.81 134 ASN A C 1
ATOM 937 O O . ASN A 1 134 ? -10.639 -5.211 -7.541 1.00 90.81 134 ASN A O 1
ATOM 941 N N . GLY A 1 135 ? -9.152 -5.716 -5.929 1.00 92.12 135 GLY A N 1
ATOM 942 C CA . GLY A 1 135 ? -8.028 -4.962 -6.485 1.00 92.12 135 GLY A CA 1
ATOM 943 C C . GLY A 1 135 ? -8.011 -3.477 -6.107 1.00 92.12 135 GLY A C 1
ATOM 944 O O . GLY A 1 135 ? -7.254 -2.710 -6.710 1.00 92.12 135 GLY A O 1
ATOM 945 N N . ASN A 1 136 ? -8.823 -3.044 -5.138 1.00 93.88 136 ASN A N 1
ATOM 946 C CA . ASN A 1 136 ? -8.722 -1.702 -4.566 1.00 93.88 136 ASN A CA 1
ATOM 947 C C . ASN A 1 136 ? -7.519 -1.644 -3.617 1.00 93.88 136 ASN A C 1
ATOM 949 O O . ASN A 1 136 ? -7.339 -2.535 -2.788 1.00 93.88 136 ASN A O 1
ATOM 953 N N . LEU A 1 137 ? -6.717 -0.583 -3.718 1.00 94.50 137 LEU A N 1
ATOM 954 C CA . LEU A 1 137 ? -5.523 -0.398 -2.892 1.00 94.50 137 LEU A CA 1
ATOM 955 C C . LEU A 1 137 ? -5.852 0.448 -1.666 1.00 94.50 137 LEU A C 1
ATOM 957 O O . LEU A 1 137 ? -6.321 1.578 -1.802 1.00 94.50 137 LEU A O 1
ATOM 961 N N . PHE A 1 138 ? -5.558 -0.076 -0.487 1.00 94.69 138 PHE A N 1
ATOM 962 C CA . PHE A 1 138 ? -5.628 0.628 0.781 1.00 94.69 138 PHE A CA 1
ATOM 963 C C . PHE A 1 138 ? -4.244 1.150 1.144 1.00 94.69 138 PHE A C 1
ATOM 965 O O . PHE A 1 138 ? -3.238 0.490 0.895 1.00 94.69 138 PHE A O 1
ATOM 972 N N . VAL A 1 139 ? -4.198 2.362 1.689 1.00 93.06 139 VAL A N 1
ATOM 973 C CA . VAL A 1 139 ? -2.961 3.079 1.999 1.00 93.06 139 VAL A CA 1
ATOM 974 C C . VAL A 1 139 ? -3.081 3.705 3.377 1.00 93.06 139 VAL A C 1
ATOM 976 O O . VAL A 1 139 ? -3.958 4.545 3.589 1.00 93.06 139 VAL A O 1
ATOM 979 N N . LEU A 1 140 ? -2.183 3.344 4.289 1.00 90.69 140 LEU A N 1
ATOM 980 C CA . LEU A 1 140 ? -2.007 4.050 5.553 1.00 90.69 140 LEU A CA 1
ATOM 981 C C . LEU A 1 140 ? -1.146 5.294 5.327 1.00 90.69 140 LEU A C 1
ATOM 983 O O . LEU A 1 140 ? -0.024 5.198 4.834 1.00 90.69 140 LEU A O 1
ATOM 987 N N . ASP A 1 141 ? -1.664 6.458 5.706 1.00 89.31 141 ASP A N 1
ATOM 988 C CA . ASP A 1 141 ? -0.914 7.711 5.751 1.00 89.31 141 ASP A CA 1
ATOM 989 C C . ASP A 1 141 ? -0.481 8.017 7.186 1.00 89.31 141 ASP A C 1
ATOM 991 O O . ASP A 1 141 ? -1.304 8.436 8.009 1.00 89.31 141 ASP A O 1
ATOM 995 N N . GLY A 1 142 ? 0.811 7.863 7.473 1.00 82.56 142 GLY A N 1
ATOM 996 C CA . GLY A 1 142 ? 1.381 8.116 8.797 1.00 82.56 142 GLY A CA 1
ATOM 997 C C . GLY A 1 142 ? 1.282 9.581 9.233 1.00 82.56 142 GLY A C 1
ATOM 998 O O . GLY A 1 142 ? 1.128 9.878 10.417 1.00 82.56 142 GLY A O 1
ATOM 999 N N . ASN A 1 143 ? 1.269 10.525 8.283 1.00 84.50 143 ASN A N 1
ATOM 1000 C CA . ASN A 1 143 ? 1.171 11.954 8.596 1.00 84.50 143 ASN A CA 1
ATOM 1001 C C . ASN A 1 143 ? -0.249 12.365 9.001 1.00 84.50 143 ASN A C 1
ATOM 1003 O O . ASN A 1 143 ? -0.424 13.219 9.874 1.00 84.50 143 ASN A O 1
ATOM 1007 N N . THR A 1 144 ? -1.273 11.800 8.354 1.00 86.38 144 THR A N 1
ATOM 1008 C CA . THR A 1 144 ? -2.678 12.122 8.665 1.00 86.38 144 THR A CA 1
ATOM 1009 C C . THR A 1 144 ? -3.340 11.121 9.606 1.00 86.38 144 THR A C 1
ATOM 1011 O O . THR A 1 144 ? -4.453 11.387 10.076 1.00 86.38 144 THR A O 1
ATOM 1014 N N . ASN A 1 145 ? -2.644 10.025 9.931 1.00 88.00 145 ASN A N 1
ATOM 1015 C CA . ASN A 1 145 ? -3.126 8.929 10.763 1.00 88.00 145 ASN A CA 1
ATOM 1016 C C . ASN A 1 145 ? -4.484 8.411 10.258 1.00 88.00 145 ASN A C 1
ATOM 1018 O O . ASN A 1 145 ? -5.482 8.338 10.986 1.00 88.00 145 ASN A O 1
ATOM 1022 N N . ALA A 1 146 ? -4.536 8.156 8.953 1.00 90.81 146 ALA A N 1
ATOM 1023 C CA . ALA A 1 146 ? -5.745 7.779 8.244 1.00 90.81 146 ALA A CA 1
ATOM 1024 C C . ALA A 1 146 ? -5.443 6.730 7.178 1.00 90.81 146 ALA A C 1
ATOM 1026 O O . ALA A 1 146 ? -4.366 6.722 6.586 1.00 90.81 146 ALA A O 1
ATOM 1027 N N . ILE A 1 147 ? -6.430 5.881 6.910 1.00 92.88 147 ILE A N 1
ATOM 1028 C CA . ILE A 1 147 ? -6.388 4.912 5.820 1.00 92.88 147 ILE A CA 1
ATOM 1029 C C . ILE A 1 147 ? -7.223 5.470 4.673 1.00 92.88 147 ILE A C 1
ATOM 1031 O O . ILE A 1 147 ? -8.356 5.930 4.862 1.00 92.88 147 ILE A O 1
ATOM 1035 N N . TYR A 1 148 ? -6.648 5.434 3.478 1.00 94.00 148 TYR A N 1
ATOM 1036 C CA . TYR A 1 148 ? -7.274 5.829 2.225 1.00 94.00 148 TYR A CA 1
ATOM 1037 C C . TYR A 1 148 ? -7.440 4.611 1.327 1.00 94.00 148 TYR A C 1
ATOM 1039 O O . TYR A 1 148 ? -6.670 3.664 1.419 1.00 94.00 148 TYR A O 1
ATOM 1047 N N . THR A 1 149 ? -8.417 4.653 0.430 1.00 94.69 149 THR A N 1
ATOM 1048 C CA . THR A 1 149 ? -8.601 3.660 -0.626 1.00 94.69 149 THR A CA 1
ATOM 1049 C C . THR A 1 149 ? -8.478 4.305 -2.003 1.00 94.69 149 THR A C 1
ATOM 1051 O O . THR A 1 149 ? -8.897 5.448 -2.216 1.00 94.69 149 THR A O 1
ATOM 1054 N N . LEU A 1 150 ? -7.909 3.562 -2.946 1.00 94.00 150 LEU A N 1
ATOM 1055 C CA . LEU A 1 150 ? -7.867 3.860 -4.370 1.00 94.00 150 LEU A CA 1
ATOM 1056 C C . LEU A 1 150 ? -8.635 2.772 -5.105 1.00 94.00 150 LEU A C 1
ATOM 1058 O O . LEU A 1 150 ? -8.233 1.607 -5.109 1.00 94.00 150 LEU A O 1
ATOM 1062 N N . SER A 1 151 ? -9.728 3.164 -5.754 1.00 93.62 151 SER A N 1
ATOM 1063 C CA . SER A 1 151 ? -10.553 2.215 -6.489 1.00 93.62 151 SER A CA 1
ATOM 1064 C C . SER A 1 151 ? -9.839 1.671 -7.723 1.00 93.62 151 SER A C 1
ATOM 1066 O O . SER A 1 151 ? -9.195 2.418 -8.468 1.00 93.62 151 SER A O 1
ATOM 1068 N N . HIS A 1 152 ? -10.010 0.376 -7.965 1.00 91.12 152 HIS A N 1
ATOM 1069 C CA . HIS A 1 152 ? -9.604 -0.266 -9.205 1.00 91.12 152 HIS A CA 1
ATOM 1070 C C . HIS A 1 152 ? -10.525 0.169 -10.370 1.00 91.12 152 HIS A C 1
ATOM 1072 O O . HIS A 1 152 ? -11.739 0.278 -10.175 1.00 91.12 152 HIS A O 1
ATOM 1078 N N . PRO A 1 153 ? -10.009 0.384 -11.597 1.00 92.38 153 PRO A N 1
ATOM 1079 C CA . PRO A 1 153 ? -8.597 0.377 -11.974 1.00 92.38 153 PRO A CA 1
ATOM 1080 C C . PRO A 1 153 ? -7.847 1.612 -11.460 1.00 92.38 153 PRO A C 1
ATOM 1082 O O . PRO A 1 153 ? -8.306 2.746 -11.601 1.00 92.38 153 PRO A O 1
ATOM 1085 N N . ILE A 1 154 ? -6.644 1.388 -10.923 1.00 91.31 154 ILE A N 1
ATOM 1086 C CA . ILE A 1 154 ? -5.777 2.464 -10.431 1.00 91.31 154 ILE A CA 1
ATOM 1087 C C . ILE A 1 154 ? -5.079 3.132 -11.622 1.00 91.31 154 ILE A C 1
ATOM 1089 O O . ILE A 1 154 ? -4.385 2.479 -12.404 1.00 91.31 154 ILE A O 1
ATOM 1093 N N . THR A 1 155 ? -5.253 4.444 -11.751 1.00 91.62 155 THR A N 1
ATOM 1094 C CA . THR A 1 155 ? -4.695 5.282 -12.820 1.00 91.62 155 THR A CA 1
ATOM 1095 C C . THR A 1 155 ? -4.054 6.536 -12.229 1.00 91.62 155 THR A C 1
ATOM 1097 O O . THR A 1 155 ? -4.223 6.829 -11.049 1.00 91.62 155 THR A O 1
ATOM 1100 N N . SER A 1 156 ? -3.354 7.331 -13.042 1.00 86.88 156 SER A N 1
ATOM 1101 C CA . SER A 1 156 ? -2.738 8.588 -12.581 1.00 86.88 156 SER A CA 1
ATOM 1102 C C . SER A 1 156 ? -3.764 9.653 -12.181 1.00 86.88 156 SER A C 1
ATOM 1104 O O . SER A 1 156 ? -3.403 10.653 -11.571 1.00 86.88 156 SER A O 1
ATOM 1106 N N . ALA A 1 157 ? -5.040 9.437 -12.515 1.00 89.12 157 ALA A N 1
ATOM 1107 C CA . ALA A 1 157 ? -6.160 10.277 -12.114 1.00 89.12 157 ALA A CA 1
ATOM 1108 C C . ALA A 1 157 ? -6.921 9.728 -10.893 1.00 89.12 157 ALA A C 1
ATOM 1110 O O . ALA A 1 157 ? -7.907 10.340 -10.482 1.00 89.12 157 ALA A O 1
ATOM 1111 N N . SER A 1 158 ? -6.519 8.579 -10.334 1.00 90.88 158 SER A N 1
ATOM 1112 C CA . SER A 1 158 ? -7.177 8.010 -9.157 1.00 90.88 158 SER A CA 1
ATOM 1113 C C . SER A 1 158 ? -7.074 8.972 -7.976 1.00 90.88 158 SER A C 1
ATOM 1115 O O . SER A 1 158 ? -5.994 9.456 -7.644 1.00 90.88 158 SER A O 1
ATOM 1117 N N . LEU A 1 159 ? -8.219 9.240 -7.346 1.00 90.00 159 LEU A N 1
ATOM 1118 C CA . LEU A 1 159 ? -8.318 10.111 -6.183 1.00 90.00 159 LEU A CA 1
ATOM 1119 C C . LEU A 1 159 ? -8.481 9.254 -4.921 1.00 90.00 159 LEU A C 1
ATOM 1121 O O . LEU A 1 159 ? -9.406 8.440 -4.875 1.00 90.00 159 LEU A O 1
ATOM 1125 N N . PRO A 1 160 ? -7.626 9.432 -3.904 1.00 91.38 160 PRO A N 1
ATOM 1126 C CA . PRO A 1 160 ? -7.745 8.712 -2.643 1.00 91.38 160 PRO A CA 1
ATOM 1127 C C . PRO A 1 160 ? -9.035 9.093 -1.919 1.00 91.38 160 PRO A C 1
ATOM 1129 O O . PRO A 1 160 ? -9.346 10.274 -1.750 1.00 91.38 160 PRO A O 1
ATOM 1132 N N . ILE A 1 161 ? -9.764 8.092 -1.439 1.00 92.06 161 ILE A N 1
ATOM 1133 C CA . ILE A 1 161 ? -10.945 8.280 -0.596 1.00 92.06 161 ILE A CA 1
ATOM 1134 C C . ILE A 1 161 ? -10.575 7.856 0.816 1.00 92.06 161 ILE A C 1
ATOM 1136 O O . ILE A 1 161 ? -10.168 6.723 1.039 1.00 92.06 161 ILE A O 1
ATOM 1140 N N . LYS A 1 162 ? -10.719 8.756 1.787 1.00 92.38 162 LYS A N 1
ATOM 1141 C CA . LYS A 1 162 ? -10.479 8.423 3.193 1.00 92.38 162 LYS A CA 1
ATOM 1142 C C . LYS A 1 162 ? -11.540 7.438 3.681 1.00 92.38 162 LYS A C 1
ATOM 1144 O O . LYS A 1 162 ? -12.725 7.762 3.620 1.00 92.38 162 LYS A O 1
ATOM 1149 N N . VAL A 1 163 ? -11.109 6.280 4.176 1.00 92.12 163 VAL A N 1
ATOM 1150 C CA . VAL A 1 163 ? -11.996 5.222 4.692 1.00 92.12 163 VAL A CA 1
ATOM 1151 C C . VAL A 1 163 ? -12.008 5.173 6.211 1.00 92.12 163 VAL A C 1
ATOM 1153 O O . VAL A 1 163 ? -13.058 4.976 6.802 1.00 92.12 163 VAL A O 1
ATOM 1156 N N . LEU A 1 164 ? -10.869 5.421 6.856 1.00 90.69 164 LEU A N 1
ATOM 1157 C CA . LEU A 1 164 ? -10.765 5.404 8.309 1.00 90.69 164 LEU A CA 1
ATOM 1158 C C . LEU A 1 164 ? -9.852 6.531 8.772 1.00 90.69 164 LEU A C 1
ATOM 1160 O O . LEU A 1 164 ? -8.824 6.808 8.159 1.00 90.69 164 LEU A O 1
ATOM 1164 N N . GLN A 1 165 ? -10.216 7.172 9.875 1.00 87.81 165 GLN A N 1
ATOM 1165 C CA . GLN A 1 165 ? -9.326 8.070 10.595 1.00 87.81 165 GLN A CA 1
ATOM 1166 C C . GLN A 1 165 ? -9.532 7.858 12.083 1.00 87.81 165 GLN A C 1
ATOM 1168 O O . GLN A 1 165 ? -10.643 8.020 12.591 1.00 87.81 165 GLN A O 1
ATOM 1173 N N . THR A 1 166 ? -8.461 7.512 12.786 1.00 76.12 166 THR A N 1
ATOM 1174 C CA . THR A 1 166 ? -8.536 7.310 14.228 1.00 76.12 166 THR A CA 1
ATOM 1175 C C . THR A 1 166 ? -8.435 8.653 14.938 1.00 76.12 166 THR A C 1
ATOM 1177 O O . THR A 1 166 ? -7.828 9.620 14.465 1.00 76.12 166 THR A O 1
ATOM 1180 N N . LYS A 1 167 ? -9.106 8.754 16.085 1.00 69.56 167 LYS A N 1
ATOM 1181 C CA . LYS A 1 167 ? -9.060 9.960 16.904 1.00 69.56 167 LYS A CA 1
ATOM 1182 C C . LYS A 1 167 ? -7.860 9.876 17.846 1.00 69.56 167 LYS A C 1
ATOM 1184 O O . LYS A 1 167 ? -7.716 8.910 18.589 1.00 69.56 167 LYS A O 1
ATOM 1189 N N . SER A 1 168 ? -7.048 10.932 17.853 1.00 63.62 168 SER A N 1
ATOM 1190 C CA . SER A 1 168 ? -5.961 11.126 18.822 1.00 63.62 168 SER A CA 1
ATOM 1191 C C . SER A 1 168 ? -6.454 10.879 20.266 1.00 63.62 168 SER A C 1
ATOM 1193 O O . SER A 1 168 ? -7.558 11.331 20.603 1.00 63.62 168 SER A O 1
ATOM 1195 N N . PRO A 1 169 ? -5.681 10.177 21.123 1.00 64.31 169 PRO A N 1
ATOM 1196 C CA . PRO A 1 169 ? -4.250 9.875 20.983 1.00 64.31 169 PRO A CA 1
ATOM 1197 C C . PRO A 1 169 ? -3.897 8.569 20.258 1.00 64.31 169 PRO A C 1
ATOM 1199 O O . PRO A 1 169 ? -2.709 8.285 20.142 1.00 64.31 169 PRO A O 1
ATOM 1202 N N . ALA A 1 170 ? -4.872 7.788 19.778 1.00 72.00 170 ALA A N 1
ATOM 1203 C CA . ALA A 1 170 ? -4.572 6.519 19.119 1.00 72.00 170 ALA A CA 1
ATOM 1204 C C . ALA A 1 170 ? -3.859 6.746 17.774 1.00 72.00 170 ALA A C 1
ATOM 1206 O O . ALA A 1 170 ? -4.372 7.494 16.938 1.00 72.00 170 ALA A O 1
ATOM 1207 N N . LEU A 1 171 ? -2.703 6.110 17.569 1.00 80.50 171 LEU A N 1
ATOM 1208 C CA . LEU A 1 171 ? -2.002 6.068 16.281 1.00 80.50 171 LEU A CA 1
ATOM 1209 C C . LEU A 1 171 ? -2.253 4.728 15.594 1.00 80.50 171 LEU A C 1
ATOM 1211 O O . LEU A 1 171 ? -2.212 3.683 16.238 1.00 80.50 171 LEU A O 1
ATOM 1215 N N . LEU A 1 172 ? -2.502 4.759 14.291 1.00 85.38 172 LEU A N 1
ATOM 1216 C CA . LEU A 1 172 ? -2.464 3.581 13.438 1.00 85.38 172 LEU A CA 1
ATOM 1217 C C . LEU A 1 172 ? -1.000 3.183 13.260 1.00 85.38 172 LEU A C 1
ATOM 1219 O O . LEU A 1 172 ? -0.207 3.974 12.762 1.00 85.38 172 LEU A O 1
ATOM 1223 N N . GLN A 1 173 ? -0.660 1.976 13.701 1.00 83.19 173 GLN A N 1
ATOM 1224 C CA . GLN A 1 173 ? 0.672 1.385 13.523 1.00 83.19 173 GLN A CA 1
ATOM 1225 C C . GLN A 1 173 ? 0.721 0.421 12.344 1.00 83.19 173 GLN A C 1
ATOM 1227 O O . GLN A 1 173 ? 1.799 0.078 11.869 1.00 83.19 173 GLN A O 1
ATOM 1232 N N . GLY A 1 174 ? -0.447 -0.051 11.921 1.00 85.31 174 GLY A N 1
ATOM 1233 C CA . GLY A 1 174 ? -0.583 -0.814 10.704 1.00 85.31 174 GLY A CA 1
ATOM 1234 C C . GLY A 1 174 ? -1.994 -1.329 10.485 1.00 85.31 174 GLY A C 1
ATOM 1235 O O . GLY A 1 174 ? -2.880 -1.154 11.335 1.00 85.31 174 GLY A O 1
ATOM 1236 N N . PHE A 1 175 ? -2.207 -1.965 9.345 1.00 90.31 175 PHE A N 1
ATOM 1237 C CA . PHE A 1 175 ? -3.464 -2.586 8.981 1.00 90.31 175 PHE A CA 1
ATOM 1238 C C . PHE A 1 175 ? -3.263 -3.791 8.062 1.00 90.31 175 PHE A C 1
ATOM 1240 O O . PHE A 1 175 ? -2.241 -3.956 7.414 1.00 90.31 175 PHE A O 1
ATOM 1247 N N . THR A 1 176 ? -4.282 -4.634 7.981 1.00 90.56 176 THR A N 1
ATOM 1248 C CA . THR A 1 176 ? -4.382 -5.670 6.955 1.00 90.56 176 THR A CA 1
ATOM 1249 C C . THR A 1 176 ? -5.845 -5.905 6.612 1.00 90.56 176 THR A C 1
ATOM 1251 O O . THR A 1 176 ? -6.739 -5.560 7.392 1.00 90.56 176 THR A O 1
ATOM 1254 N N . LEU A 1 177 ? -6.099 -6.476 5.442 1.00 89.62 177 LEU A N 1
ATOM 1255 C CA . LEU A 1 177 ? -7.418 -6.929 5.032 1.00 89.62 177 LEU A CA 1
ATOM 1256 C C . LEU A 1 177 ? -7.536 -8.440 5.222 1.00 89.62 177 LEU A C 1
ATOM 1258 O O . LEU A 1 177 ? -6.657 -9.215 4.843 1.00 89.62 177 LEU A O 1
ATOM 1262 N N . ASP A 1 178 ? -8.646 -8.874 5.809 1.00 89.12 178 ASP A N 1
ATOM 1263 C CA . ASP A 1 178 ? -8.947 -10.297 5.898 1.00 89.12 178 ASP A CA 1
ATOM 1264 C C . ASP A 1 178 ? -9.580 -10.839 4.596 1.00 89.12 178 ASP A C 1
ATOM 1266 O O . ASP A 1 178 ? -9.829 -10.117 3.628 1.00 89.12 178 ASP A O 1
ATOM 1270 N N . ALA A 1 179 ? -9.879 -12.141 4.563 1.00 87.31 179 ALA A N 1
ATOM 1271 C CA . ALA A 1 179 ? -10.483 -12.784 3.391 1.00 87.31 179 ALA A CA 1
ATOM 1272 C C . ALA A 1 179 ? -11.909 -12.291 3.056 1.00 87.31 179 ALA A C 1
ATOM 1274 O O . ALA A 1 179 ? -12.405 -12.562 1.961 1.00 87.31 179 ALA A O 1
ATOM 1275 N N . SER A 1 180 ? -12.571 -11.602 3.986 1.00 90.12 180 SER A N 1
ATOM 1276 C CA . SER A 1 180 ? -13.881 -10.964 3.812 1.00 90.12 180 SER A CA 1
ATOM 1277 C C . SER A 1 180 ? -13.758 -9.487 3.407 1.00 90.12 180 SER A C 1
ATOM 1279 O O . SER A 1 180 ? -14.776 -8.839 3.160 1.00 90.12 180 SER A O 1
ATOM 1281 N N . ASN A 1 181 ? -12.528 -8.976 3.274 1.00 91.50 181 ASN A N 1
ATOM 1282 C CA . ASN A 1 181 ? -12.170 -7.563 3.157 1.00 91.50 181 ASN A CA 1
ATOM 1283 C C . ASN A 1 181 ? -12.511 -6.734 4.406 1.00 91.50 181 ASN A C 1
ATOM 1285 O O . ASN A 1 181 ? -12.705 -5.523 4.292 1.00 91.50 181 ASN A O 1
ATOM 1289 N N . ASP A 1 182 ? -12.593 -7.342 5.586 1.00 91.69 182 ASP A N 1
ATOM 1290 C CA . ASP A 1 182 ? -12.665 -6.588 6.832 1.00 91.69 182 ASP A CA 1
ATOM 1291 C C . ASP A 1 182 ? -11.294 -5.964 7.110 1.00 91.69 182 ASP A C 1
ATOM 1293 O O . ASP A 1 182 ? -10.250 -6.607 6.973 1.00 91.69 182 ASP A O 1
ATOM 1297 N N . LEU A 1 183 ? -11.300 -4.688 7.485 1.00 91.75 183 LEU A N 1
ATOM 1298 C CA . LEU A 1 183 ? -10.096 -3.934 7.788 1.00 91.75 183 LEU A CA 1
ATOM 1299 C C . LEU A 1 183 ? -9.700 -4.188 9.239 1.00 91.75 183 LEU A C 1
ATOM 1301 O O . LEU A 1 183 ? -10.385 -3.748 10.163 1.00 91.75 183 LEU A O 1
ATOM 1305 N N . ILE A 1 184 ? -8.583 -4.876 9.427 1.00 90.75 184 ILE A N 1
ATOM 1306 C CA . ILE A 1 184 ? -8.007 -5.179 10.730 1.00 90.75 184 ILE A CA 1
ATOM 1307 C C . ILE A 1 184 ? -6.903 -4.163 11.003 1.00 90.75 184 ILE A C 1
ATOM 1309 O O . ILE A 1 184 ? -5.922 -4.116 10.268 1.00 90.75 184 ILE A O 1
ATOM 1313 N N . VAL A 1 185 ? -7.043 -3.348 12.046 1.00 89.56 185 VAL A N 1
ATOM 1314 C CA . VAL A 1 185 ? -6.096 -2.268 12.359 1.00 89.56 185 VAL A CA 1
ATOM 1315 C C . VAL A 1 185 ? -5.395 -2.485 13.688 1.00 89.56 185 VAL A C 1
ATOM 1317 O O . VAL A 1 185 ? -6.000 -2.912 14.672 1.00 89.56 185 VAL A O 1
ATOM 1320 N N . LEU A 1 186 ? -4.117 -2.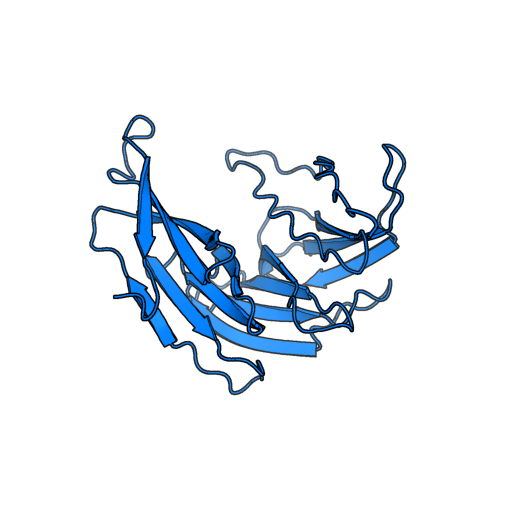127 13.718 1.00 87.62 186 LEU A N 1
ATOM 1321 C CA . LEU A 1 186 ? -3.287 -2.088 14.913 1.00 87.62 186 LEU A CA 1
ATOM 1322 C C . LEU A 1 186 ? -3.224 -0.649 15.424 1.00 87.62 186 LEU A C 1
ATOM 1324 O O . LEU A 1 186 ? -2.720 0.246 14.744 1.00 87.62 186 LEU A O 1
ATOM 1328 N N . LEU A 1 187 ? -3.733 -0.433 16.633 1.00 85.06 187 LEU A N 1
ATOM 1329 C CA . LEU A 1 187 ? -3.798 0.878 17.269 1.00 85.06 187 LEU A CA 1
ATOM 1330 C C . LEU A 1 187 ? -2.833 0.960 18.443 1.00 85.06 187 LEU A C 1
ATOM 1332 O O . LEU A 1 187 ? -2.973 0.221 19.416 1.00 85.06 187 LEU A O 1
ATOM 1336 N N . ASP A 1 188 ? -1.919 1.921 18.410 1.00 81.81 188 ASP A N 1
ATOM 1337 C CA . ASP A 1 188 ? -1.178 2.335 19.594 1.00 81.81 188 ASP A CA 1
ATOM 1338 C C . ASP A 1 188 ? -1.996 3.368 20.366 1.00 81.81 188 ASP A C 1
ATOM 1340 O O . ASP A 1 188 ? -2.126 4.526 19.969 1.00 81.81 188 ASP A O 1
ATOM 1344 N N . THR A 1 189 ? -2.566 2.936 21.488 1.00 74.81 189 THR A N 1
ATOM 1345 C CA . THR A 1 189 ? -3.408 3.786 22.335 1.00 74.81 189 THR A CA 1
ATOM 1346 C C . THR A 1 189 ? -2.613 4.798 23.165 1.00 74.81 189 THR A C 1
ATOM 1348 O O . THR A 1 189 ? -3.216 5.712 23.728 1.00 74.81 189 THR A O 1
ATOM 1351 N N . ASN A 1 190 ? -1.281 4.672 23.244 1.00 74.62 190 ASN A N 1
ATOM 1352 C CA . ASN A 1 190 ? -0.399 5.625 23.913 1.00 74.62 190 ASN A CA 1
ATOM 1353 C C . ASN A 1 190 ? 0.984 5.662 23.239 1.00 74.62 190 ASN A C 1
ATOM 1355 O O . ASN A 1 190 ? 1.953 5.147 23.793 1.00 74.62 190 ASN A O 1
ATOM 1359 N N . ALA A 1 191 ? 1.102 6.395 22.132 1.00 66.00 191 ALA A N 1
ATOM 1360 C CA . ALA A 1 191 ? 2.333 6.539 21.339 1.00 66.00 191 ALA A CA 1
ATOM 1361 C C . ALA A 1 191 ? 3.618 6.932 22.111 1.00 66.00 191 ALA A C 1
ATOM 1363 O O . ALA A 1 191 ? 4.726 6.808 21.597 1.00 66.00 191 ALA A O 1
ATOM 1364 N N . GLY A 1 192 ? 3.498 7.436 23.345 1.00 69.25 192 GLY A N 1
ATOM 1365 C CA . GLY A 1 192 ? 4.628 7.760 24.225 1.00 69.25 192 GLY A CA 1
ATOM 1366 C C . GLY A 1 192 ? 5.034 6.651 25.204 1.00 69.25 192 GLY A C 1
ATOM 1367 O O . GLY A 1 192 ? 5.976 6.842 25.972 1.00 69.25 192 GLY A O 1
ATOM 1368 N N . ASN A 1 193 ? 4.326 5.521 25.229 1.00 74.31 193 ASN A N 1
ATOM 1369 C CA . ASN A 1 193 ? 4.567 4.418 26.149 1.00 74.31 193 ASN A CA 1
ATOM 1370 C C . ASN A 1 193 ? 4.645 3.086 25.382 1.00 74.31 193 ASN A C 1
ATOM 1372 O O . ASN A 1 193 ? 3.608 2.483 25.124 1.00 74.31 193 ASN A O 1
ATOM 1376 N N . PRO A 1 194 ? 5.851 2.556 25.105 1.00 65.88 194 PRO A N 1
ATOM 1377 C CA . PRO A 1 194 ? 6.011 1.296 24.373 1.00 65.88 194 PRO A CA 1
ATOM 1378 C C . PRO A 1 194 ? 5.466 0.066 25.123 1.00 65.88 194 PRO A C 1
ATOM 1380 O O . PRO A 1 194 ? 5.407 -1.017 24.553 1.00 65.88 194 PRO A O 1
ATOM 1383 N N . ALA A 1 195 ? 5.085 0.203 26.400 1.00 69.94 195 ALA A N 1
ATOM 1384 C CA . ALA A 1 195 ? 4.412 -0.844 27.169 1.00 69.94 195 ALA A CA 1
ATOM 1385 C C . ALA A 1 195 ? 2.875 -0.738 27.128 1.00 69.94 195 ALA A C 1
ATOM 1387 O O . ALA A 1 195 ? 2.191 -1.518 27.795 1.00 69.94 195 ALA A O 1
ATOM 1388 N N . ALA A 1 196 ? 2.318 0.243 26.414 1.00 69.50 196 ALA A N 1
ATOM 1389 C CA . ALA A 1 196 ? 0.879 0.379 26.271 1.00 69.50 196 ALA A CA 1
ATOM 1390 C C . ALA A 1 196 ? 0.295 -0.734 25.389 1.00 69.50 196 ALA A C 1
ATOM 1392 O O . ALA A 1 196 ? 0.960 -1.218 24.473 1.00 69.50 196 ALA A O 1
ATOM 1393 N N . PRO A 1 197 ? -0.949 -1.161 25.662 1.00 63.53 197 PRO A N 1
ATOM 1394 C CA . PRO A 1 197 ? -1.592 -2.180 24.855 1.00 63.53 197 PRO A CA 1
ATOM 1395 C C . PRO A 1 197 ? -1.833 -1.657 23.435 1.00 63.53 197 PRO A C 1
ATOM 1397 O O . PRO A 1 197 ? -2.460 -0.608 23.244 1.00 63.53 197 PRO A O 1
ATOM 1400 N N . VAL A 1 198 ? -1.359 -2.432 22.459 1.00 78.62 198 VAL A N 1
ATOM 1401 C CA . VAL A 1 198 ? -1.783 -2.314 21.065 1.00 78.62 198 VAL A CA 1
ATOM 1402 C C . VAL A 1 198 ? -3.158 -2.954 20.964 1.00 78.62 198 VAL A C 1
ATOM 1404 O O . VAL A 1 198 ? -3.338 -4.114 21.343 1.00 78.62 198 VAL A O 1
ATOM 1407 N N . LEU A 1 199 ? -4.135 -2.181 20.513 1.00 80.31 199 LEU A N 1
ATOM 1408 C CA . LEU A 1 199 ? -5.497 -2.655 20.346 1.00 80.31 199 LEU A CA 1
ATOM 1409 C C . LEU A 1 199 ? -5.693 -3.112 18.901 1.00 80.31 199 LEU A C 1
ATOM 1411 O O . LEU A 1 199 ? -5.228 -2.451 17.974 1.00 80.31 199 LEU A O 1
ATOM 1415 N N . LEU A 1 200 ? -6.351 -4.255 18.733 1.00 85.19 200 LEU A N 1
ATOM 1416 C CA . LEU A 1 200 ? -6.729 -4.783 17.431 1.00 85.19 200 LEU A CA 1
ATOM 1417 C C . LEU A 1 200 ? -8.215 -4.506 17.231 1.00 85.19 200 LEU A C 1
ATOM 1419 O O . LEU A 1 200 ? -9.034 -5.073 17.957 1.00 85.19 200 LEU A O 1
ATOM 1423 N N . ASP A 1 201 ? -8.541 -3.651 16.269 1.00 88.31 201 ASP A N 1
ATOM 1424 C CA . ASP A 1 201 ? -9.923 -3.378 15.874 1.00 88.31 201 ASP A CA 1
ATOM 1425 C C . ASP A 1 201 ? -10.195 -3.935 14.478 1.00 88.31 201 ASP A C 1
ATOM 1427 O O . ASP A 1 201 ? -9.299 -4.001 13.638 1.00 88.31 201 ASP A O 1
ATOM 1431 N N . ALA A 1 202 ? -11.444 -4.324 14.234 1.00 89.31 202 ALA A N 1
ATOM 1432 C CA . ALA A 1 202 ? -11.910 -4.821 12.948 1.00 89.31 202 ALA A CA 1
ATOM 1433 C C . ALA A 1 202 ? -13.087 -3.971 12.458 1.00 89.31 202 ALA A C 1
ATOM 1435 O O . ALA A 1 202 ? -14.053 -3.763 13.196 1.00 89.31 202 ALA A O 1
ATOM 1436 N N . TYR A 1 203 ? -13.014 -3.509 11.213 1.00 89.88 203 TYR A N 1
ATOM 1437 C CA . TYR A 1 203 ? -14.044 -2.701 10.567 1.00 89.88 203 TYR A CA 1
ATOM 1438 C C . TYR A 1 203 ? -14.544 -3.427 9.322 1.00 89.88 203 TYR A C 1
ATOM 1440 O O . TYR A 1 203 ? -13.782 -3.650 8.383 1.00 89.88 203 TYR A O 1
ATOM 1448 N N . ALA A 1 204 ? -15.830 -3.767 9.297 1.00 89.88 204 ALA A N 1
ATOM 1449 C CA . ALA A 1 204 ? -16.458 -4.335 8.110 1.00 89.88 204 ALA A CA 1
ATOM 1450 C C . ALA A 1 204 ? -16.843 -3.231 7.104 1.00 89.88 204 ALA A C 1
ATOM 1452 O O . ALA A 1 204 ? -17.144 -2.105 7.516 1.00 89.88 204 ALA A O 1
ATOM 1453 N N . PRO A 1 205 ? -16.897 -3.523 5.793 1.00 86.12 205 PRO A N 1
ATOM 1454 C CA . PRO A 1 205 ? -17.430 -2.591 4.804 1.00 86.12 205 PRO A CA 1
ATOM 1455 C C . PRO A 1 205 ? -18.908 -2.216 5.075 1.00 86.12 205 PRO A C 1
ATOM 1457 O O .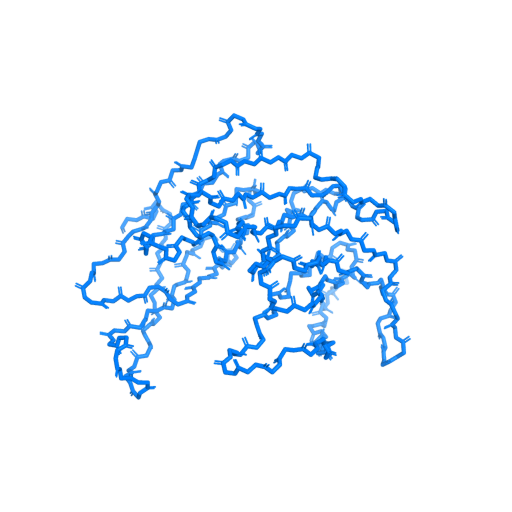 PRO A 1 205 ? -19.703 -3.092 5.423 1.00 86.12 205 PRO A O 1
ATOM 1460 N N . PRO A 1 206 ? -19.341 -0.962 4.826 1.00 78.12 206 PRO A N 1
ATOM 1461 C CA . PRO A 1 206 ? -18.522 0.193 4.471 1.00 78.12 206 PRO A CA 1
ATOM 1462 C C . PRO A 1 206 ? -17.813 0.708 5.729 1.00 78.12 206 PRO A C 1
ATOM 1464 O O . PRO A 1 206 ? -18.487 1.087 6.676 1.00 78.12 206 PRO A O 1
ATOM 1467 N N . TYR A 1 207 ? -16.477 0.703 5.733 1.00 78.81 207 TYR A N 1
ATOM 1468 C CA . TYR A 1 207 ? -15.637 1.029 6.890 1.00 78.81 207 TYR A CA 1
ATOM 1469 C C . TYR A 1 207 ? -16.059 2.375 7.513 1.00 78.81 207 TYR A C 1
ATOM 1471 O O . TYR A 1 207 ? -15.799 3.432 6.938 1.00 78.81 207 TYR A O 1
ATOM 1479 N N . THR A 1 208 ? -16.774 2.333 8.641 1.00 62.84 208 THR A N 1
ATOM 1480 C CA . THR A 1 208 ? -17.280 3.502 9.390 1.00 62.84 208 THR A CA 1
ATOM 1481 C C . THR A 1 208 ? -17.150 3.288 10.881 1.00 62.84 208 THR A C 1
ATOM 1483 O O . THR A 1 208 ? -17.436 2.147 11.309 1.00 62.84 208 THR A O 1
#

Sequence (208 aa):
MKSVLAALIVIMVLSGCNSNTTPVHTTTTSVLDARLYGVSGICSAGFPQSVDVYEGPLSASTSAAGNASIAGGTISDVAVDPTDQSGSVYVSVVPVSIATGEIAKFARPNPNGTTPTLTVPVVAAPEELDFDSNGNLFVLDGNTNAIYTLSHPITSASLPIKVLQTKSPALLQGFTLDASNDLIVLLDTNAGNPAAPVLLDAYAPPYT

Secondary structure (DSSP, 8-state):
------------------SSS---------TTT-EEEEEEE-SSTTS-EEEEEEESSP-TTPPPSEEEEESSEEEEEEEE-TT-TT--EEEEEEESSTT--EEEEEPS--TT--S-SEEEE--SSEEEEEE-TTSPEEEEETTTTEEEEEPSSP-TTPPPEEEEEPPTTPEEEEEEE-TT--EEEEEETTTT-TTSPEEEEEEPSS--